Protein 6DJT (pdb70)

Structure (mmCIF, N/CA/C/O backbone):
data_6DJT
#
_entry.id   6DJT
#
_cell.length_a   58.260
_cell.length_b   80.109
_cell.length_c   86.456
_cell.angle_alpha   90.00
_cell.angle_beta   90.00
_cell.angle_gamma   90.00
#
_symmetry.space_group_name_H-M   'P 21 21 21'
#
loop_
_entity.id
_entity.type
_entity.pdbx_description
1 polymer 'S-adenosyl-L-methionine-dependent tRNA 4-demethylwyosine synthase'
2 non-polymer 'IRON/SULFUR CLUSTER'
3 non-polymer GLYCEROL
4 non-polymer DI(HYDROXYETHYL)ETHER
5 non-polymer 'FE2/S3 CLUSTER'
6 water water
#
loop_
_atom_site.group_PDB
_atom_site.id
_atom_site.type_symbol
_atom_site.label_atom_id
_atom_site.label_alt_id
_atom_site.label_comp_id
_atom_site.label_asym_id
_atom_site.label_entity_id
_atom_site.label_seq_id
_atom_site.pdbx_PDB_ins_code
_atom_site.Cartn_x
_atom_site.Cartn_y
_atom_site.Cartn_z
_atom_site.occupancy
_atom_site.B_iso_or_equiv
_atom_site.auth_seq_id
_atom_site.auth_comp_id
_atom_site.auth_asym_id
_atom_site.auth_atom_id
_atom_site.pdbx_PDB_model_num
ATOM 1 N N . HIS A 1 20 ? -19.582 2.546 -24.112 1.00 86.08 0 HIS A N 1
ATOM 2 C CA . HIS A 1 20 ? -18.134 2.717 -24.199 1.00 81.94 0 HIS A CA 1
ATOM 3 C C . HIS A 1 20 ? -17.410 1.670 -23.349 1.00 76.96 0 HIS A C 1
ATOM 4 O O . HIS A 1 20 ? -18.011 1.052 -22.471 1.00 81.29 0 HIS A O 1
ATOM 6 N N . MET A 1 21 ? -16.115 1.477 -23.616 1.00 64.86 1 MET A N 1
ATOM 7 C CA . MET A 1 21 ? -15.352 0.436 -22.934 1.00 58.89 1 MET A CA 1
ATOM 8 C C . MET A 1 21 ? -15.000 0.816 -21.500 1.00 59.54 1 MET A C 1
ATOM 9 O O . MET A 1 21 ? -14.904 -0.064 -20.635 1.00 55.41 1 MET A O 1
ATOM 14 N N . ILE A 1 22 ? -14.802 2.103 -21.235 1.00 55.06 2 ILE A N 1
ATOM 15 C CA . ILE A 1 22 ? -14.350 2.582 -19.931 1.00 54.57 2 ILE A CA 1
ATOM 16 C C . ILE A 1 22 ? -15.407 3.517 -19.358 1.00 59.55 2 ILE A C 1
ATOM 17 O O . ILE A 1 22 ? -15.922 4.381 -20.085 1.00 59.78 2 ILE A O 1
ATOM 22 N N . PRO A 1 23 ? -15.767 3.376 -18.081 1.00 50.57 3 PRO A N 1
ATOM 23 C CA . PRO A 1 23 ? -16.737 4.296 -17.478 1.00 56.98 3 PRO A CA 1
ATOM 24 C C . PRO A 1 23 ? -16.304 5.744 -17.654 1.00 61.92 3 PRO A C 1
ATOM 25 O O . PRO A 1 23 ? -15.119 6.071 -17.566 1.00 58.66 3 PRO A O 1
ATOM 29 N N . GLU A 1 24 ? -17.285 6.612 -17.921 1.00 70.87 4 GLU A N 1
ATOM 30 C CA . GLU A 1 24 ? -16.994 8.023 -18.158 1.00 71.40 4 GLU A CA 1
ATOM 31 C C . GLU A 1 24 ? -16.192 8.623 -17.012 1.00 64.17 4 GLU A C 1
ATOM 32 O O . GLU A 1 24 ? -15.264 9.408 -17.238 1.00 61.72 4 GLU A O 1
ATOM 38 N N . GLU A 1 25 ? -16.518 8.244 -15.776 1.00 62.41 5 GLU A N 1
ATOM 39 C CA . GLU A 1 25 ? -15.797 8.768 -14.621 1.00 63.69 5 GLU A CA 1
ATOM 40 C C . GLU A 1 25 ? -14.325 8.376 -14.667 1.00 58.26 5 GLU A C 1
ATOM 41 O O . GLU A 1 25 ? -13.441 9.212 -14.450 1.00 51.49 5 GLU A O 1
ATOM 45 N N . ILE A 1 26 ? -14.048 7.100 -14.949 1.00 52.47 6 ILE A N 1
ATOM 46 C CA . ILE A 1 26 ? -12.671 6.618 -15.020 1.00 42.85 6 ILE A CA 1
ATOM 47 C C . ILE A 1 26 ? -11.932 7.278 -16.174 1.00 43.54 6 ILE A C 1
ATOM 48 O O . ILE A 1 26 ? -10.779 7.698 -16.030 1.00 44.94 6 ILE A O 1
ATOM 53 N N . TYR A 1 27 ? -12.576 7.363 -17.341 1.00 39.45 7 TYR A N 1
ATOM 54 C CA . TYR A 1 27 ? -11.962 8.022 -18.489 1.00 40.05 7 TYR A CA 1
ATOM 55 C C . TYR A 1 27 ? -11.522 9.439 -18.140 1.00 39.34 7 TYR A C 1
ATOM 56 O O . TYR A 1 27 ? -10.384 9.833 -18.414 1.00 38.06 7 TYR A O 1
ATOM 65 N N . LYS A 1 28 ? -12.416 10.216 -17.521 1.00 44.67 8 LYS A N 1
ATOM 66 C CA . LYS A 1 28 ? -12.077 11.591 -17.161 1.00 47.15 8 LYS A CA 1
ATOM 67 C C . LYS A 1 28 ? -10.920 11.633 -16.171 1.00 46.81 8 LYS A C 1
ATOM 68 O O . LYS A 1 28 ? -10.024 12.474 -16.291 1.00 43.02 8 LYS A O 1
ATOM 71 N N . ILE A 1 29 ? -10.914 10.720 -15.196 1.00 41.07 9 ILE A N 1
ATOM 72 C CA . ILE A 1 29 ? -9.824 10.671 -14.221 1.00 40.68 9 ILE A CA 1
ATOM 73 C C . ILE A 1 29 ? -8.498 10.384 -14.919 1.00 40.54 9 ILE A C 1
ATOM 74 O O . ILE A 1 29 ? -7.471 11.009 -14.623 1.00 41.29 9 ILE A O 1
ATOM 79 N N . LEU A 1 30 ? -8.498 9.419 -15.843 1.00 37.40 10 LEU A N 1
ATOM 80 C CA . LEU A 1 30 ? -7.270 9.075 -16.552 1.00 33.79 10 LEU A CA 1
ATOM 81 C C . LEU A 1 30 ? -6.796 10.225 -17.432 1.00 34.74 10 LEU A C 1
ATOM 82 O O . LEU A 1 30 ? -5.589 10.491 -17.514 1.00 37.72 10 LEU A O 1
ATOM 87 N N . ARG A 1 31 ? -7.724 10.914 -18.106 1.00 35.20 11 ARG A N 1
ATOM 88 C CA . ARG A 1 31 ? -7.323 12.082 -18.887 1.00 36.72 11 ARG A CA 1
ATOM 89 C C . ARG A 1 31 ? -6.680 13.135 -17.994 1.00 34.83 11 ARG A C 1
ATOM 90 O O . ARG A 1 31 ? -5.701 13.778 -18.391 1.00 38.06 11 ARG A O 1
ATOM 98 N N . LYS A 1 32 ? -7.196 13.310 -16.772 1.00 38.63 12 LYS A N 1
ATOM 99 C CA . LYS A 1 32 ? -6.589 14.280 -15.864 1.00 47.58 12 LYS A CA 1
ATOM 100 C C . LYS A 1 32 ? -5.188 13.850 -15.439 1.00 45.80 12 LYS A C 1
ATOM 101 O O . LYS A 1 32 ? -4.330 14.706 -15.187 1.00 44.52 12 LYS A O 1
ATOM 107 N N . GLN A 1 33 ? -4.940 12.539 -15.363 1.00 38.68 13 GLN A N 1
ATOM 108 C CA . GLN A 1 33 ? -3.614 11.962 -15.158 1.00 41.87 13 GLN A CA 1
ATOM 109 C C . GLN A 1 33 ? -2.770 11.937 -16.435 1.00 35.21 13 GLN A C 1
ATOM 110 O O . GLN A 1 33 ? -1.691 11.329 -16.430 1.00 39.28 13 GLN A O 1
ATOM 116 N N A ARG A 1 34 ? -3.265 12.554 -17.511 0.60 33.55 14 ARG A N 1
ATOM 117 N N B ARG A 1 34 ? -3.237 12.572 -17.514 0.40 33.96 14 ARG A N 1
ATOM 118 C CA A ARG A 1 34 ? -2.537 12.758 -18.764 0.60 34.06 14 ARG A CA 1
ATOM 119 C CA B ARG A 1 34 ? -2.484 12.747 -18.760 0.40 34.16 14 ARG A CA 1
ATOM 120 C C A ARG A 1 34 ? -2.361 11.458 -19.550 0.60 33.47 14 ARG A C 1
ATOM 121 C C B ARG A 1 34 ? -2.349 11.446 -19.551 0.40 32.73 14 ARG A C 1
ATOM 122 O O A ARG A 1 34 ? -1.420 11.319 -20.338 0.60 34.50 14 ARG A O 1
ATOM 123 O O B ARG A 1 34 ? -1.413 11.287 -20.340 0.40 33.46 14 ARG A O 1
ATOM 138 N N . TYR A 1 35 ? -3.279 10.515 -19.370 1.00 27.84 15 TYR A N 1
ATOM 139 C CA . TYR A 1 35 ? -3.330 9.331 -20.228 1.00 26.96 15 TYR A CA 1
ATOM 140 C C . TYR A 1 35 ? -3.958 9.683 -21.571 1.00 33.31 15 TYR A C 1
ATOM 141 O O . TYR A 1 35 ? -4.955 10.407 -21.630 1.00 33.95 15 TYR A O 1
ATOM 150 N N . GLN A 1 36 ? -3.378 9.174 -22.654 1.00 25.06 16 GLN A N 1
ATOM 151 C CA . GLN A 1 36 ? -4.096 9.073 -23.921 1.00 26.96 16 GLN A CA 1
ATOM 152 C C . GLN A 1 36 ? -4.821 7.737 -23.910 1.00 28.70 16 GLN A C 1
ATOM 153 O O . GLN A 1 36 ? -4.220 6.718 -23.563 1.00 27.76 16 GLN A O 1
ATOM 159 N N . ILE A 1 37 ? -6.108 7.727 -24.249 1.00 27.75 17 ILE A N 1
ATOM 160 C CA . ILE A 1 37 ? -6.887 6.489 -24.202 1.00 27.05 17 ILE A CA 1
ATOM 161 C C . ILE A 1 37 ? -7.624 6.311 -25.522 1.00 33.14 17 ILE A C 1
ATOM 162 O O . ILE A 1 37 ? -8.234 7.262 -26.024 1.00 32.91 17 ILE A O 1
ATOM 167 N N . ASP A 1 38 ? -7.574 5.093 -26.075 1.00 29.18 18 ASP A N 1
ATOM 168 C CA . ASP A 1 38 ? -8.343 4.738 -27.274 1.00 27.34 18 ASP A CA 1
ATOM 169 C C . ASP A 1 38 ? -8.838 3.303 -27.097 1.00 27.67 18 ASP A C 1
ATOM 170 O O . ASP A 1 38 ? -8.080 2.351 -27.302 1.00 29.67 18 ASP A O 1
ATOM 175 N N . GLY A 1 39 ? -10.108 3.154 -26.732 1.00 30.64 19 GLY A N 1
ATOM 176 C CA . GLY A 1 39 ? -10.663 1.840 -26.457 1.00 30.34 19 GLY A CA 1
ATOM 177 C C . GLY A 1 39 ? -10.199 1.290 -25.119 1.00 31.15 19 GLY A C 1
ATOM 178 O O . GLY A 1 39 ? -10.476 1.880 -24.068 1.00 33.43 19 GLY A O 1
ATOM 179 N N . HIS A 1 40 ? -9.479 0.169 -25.151 1.00 27.85 20 HIS A N 1
ATOM 180 C CA . HIS A 1 40 ? -8.909 -0.438 -23.951 1.00 29.21 20 HIS A CA 1
ATOM 181 C C . HIS A 1 40 ? -7.407 -0.217 -23.856 1.00 26.98 20 HIS A C 1
ATOM 182 O O . HIS A 1 40 ? -6.749 -0.797 -22.984 1.00 25.13 20 HIS A O 1
ATOM 189 N N . THR A 1 41 ? -6.862 0.631 -24.718 1.00 24.20 21 THR A N 1
ATOM 190 C CA . THR A 1 41 ? -5.429 0.820 -24.881 1.00 21.98 21 THR A CA 1
ATOM 191 C C . THR A 1 41 ? -5.073 2.237 -24.458 1.00 23.69 21 THR A C 1
ATOM 192 O O . THR A 1 41 ? -5.839 3.174 -24.707 1.00 24.34 21 THR A O 1
ATOM 196 N N . ALA A 1 42 ? -3.913 2.399 -23.823 1.00 20.95 22 ALA A N 1
ATOM 197 C CA . ALA A 1 42 ? -3.531 3.723 -23.344 1.00 20.04 22 ALA A CA 1
ATOM 198 C C . ALA A 1 42 ? -2.034 3.928 -23.500 1.00 26.53 22 ALA A C 1
ATOM 199 O O . ALA A 1 42 ? -1.245 2.972 -23.478 1.00 21.78 22 ALA A O 1
ATOM 201 N N . VAL A 1 43 ? -1.656 5.195 -23.664 1.00 21.37 23 VAL A N 1
ATOM 202 C CA . VAL A 1 43 ? -0.268 5.625 -23.705 1.00 19.47 23 VAL A CA 1
ATOM 203 C C . VAL A 1 43 ? -0.111 6.833 -22.799 1.00 26.08 23 VAL A C 1
ATOM 204 O O . VAL A 1 43 ? -0.982 7.712 -22.760 1.00 24.81 23 VAL A O 1
ATOM 208 N N . LYS A 1 44 ? 1.004 6.891 -22.085 1.00 22.71 24 LYS A N 1
ATOM 209 C CA . LYS A 1 44 ? 1.306 8.070 -21.277 1.00 26.13 24 LYS A CA 1
ATOM 210 C C . LYS A 1 44 ? 2.795 8.356 -21.377 1.00 32.94 24 LYS A C 1
ATOM 211 O O . LYS A 1 44 ? 3.611 7.435 -21.295 1.00 45.56 24 LYS A O 1
ATOM 217 N N . LEU A 1 45 ? 3.145 9.629 -21.540 1.00 33.70 25 LEU A N 1
ATOM 218 C CA . LEU A 1 45 ? 4.551 9.999 -21.573 1.00 37.16 25 LEU A CA 1
ATOM 219 C C . LEU A 1 45 ? 5.186 9.678 -20.226 1.00 43.70 25 LEU A C 1
ATOM 220 O O . LEU A 1 45 ? 4.718 10.153 -19.191 1.00 39.80 25 LEU A O 1
ATOM 225 N N . CYS A 1 46 ? 6.228 8.851 -20.233 1.00 39.92 26 CYS A N 1
ATOM 226 C CA . CYS A 1 46 ? 7.019 8.657 -19.025 1.00 39.97 26 CYS A CA 1
ATOM 227 C C . CYS A 1 46 ? 7.678 9.970 -18.603 1.00 39.68 26 CYS A C 1
ATOM 228 O O . CYS A 1 46 ? 8.166 10.732 -19.442 1.00 39.20 26 CYS A O 1
ATOM 231 N N . GLY A 1 47 ? 7.695 10.232 -17.289 1.00 36.71 27 GLY A N 1
ATOM 232 C CA . GLY A 1 47 ? 8.276 11.472 -16.786 1.00 35.62 27 GLY A CA 1
ATOM 233 C C . GLY A 1 47 ? 9.710 11.703 -17.231 1.00 32.38 27 GLY A C 1
ATOM 234 O O . GLY A 1 47 ? 10.139 12.853 -17.391 1.00 33.78 27 GLY A O 1
ATOM 235 N N . TRP A 1 48 ? 10.461 10.621 -17.462 1.00 33.53 28 TRP A N 1
ATOM 236 C CA . TRP A 1 48 ? 11.852 10.751 -17.885 1.00 28.27 28 TRP A CA 1
ATOM 237 C C . TRP A 1 48 ? 11.975 11.218 -19.327 1.00 29.86 28 TRP A C 1
ATOM 238 O O . TRP A 1 48 ? 12.998 11.802 -19.691 1.00 31.32 28 TRP A O 1
ATOM 249 N N . VAL A 1 49 ? 10.983 10.924 -20.170 1.00 28.70 29 VAL A N 1
ATOM 250 C CA . VAL A 1 49 ? 11.021 11.449 -21.534 1.00 26.39 29 VAL A CA 1
ATOM 251 C C . VAL A 1 49 ? 11.064 12.965 -21.491 1.00 29.53 29 VAL A C 1
ATOM 252 O O . VAL A 1 49 ? 11.858 13.602 -22.192 1.00 30.65 29 VAL A O 1
ATOM 256 N N . ARG A 1 50 ? 10.239 13.568 -20.634 1.00 31.98 30 ARG A N 1
ATOM 257 C CA . ARG A 1 50 ? 10.263 15.017 -20.497 1.00 31.22 30 ARG A CA 1
ATOM 258 C C . ARG A 1 50 ? 11.636 15.493 -20.040 1.00 32.44 30 ARG A C 1
ATOM 259 O O . ARG A 1 50 ? 12.187 16.449 -20.593 1.00 31.76 30 ARG A O 1
ATOM 267 N N A LYS A 1 51 ? 12.206 14.836 -19.025 0.50 29.80 31 LYS A N 1
ATOM 268 N N B LYS A 1 51 ? 12.202 14.831 -19.027 0.50 29.69 31 LYS A N 1
ATOM 269 C CA A LYS A 1 51 ? 13.519 15.252 -18.539 0.50 31.03 31 LYS A CA 1
ATOM 270 C CA B LYS A 1 51 ? 13.518 15.224 -18.530 0.50 31.14 31 LYS A CA 1
ATOM 271 C C A LYS A 1 51 ? 14.598 15.066 -19.600 0.50 29.28 31 LYS A C 1
ATOM 272 C C B LYS A 1 51 ? 14.585 15.073 -19.608 0.50 29.28 31 LYS A C 1
ATOM 273 O O A LYS A 1 51 ? 15.550 15.854 -19.662 0.50 29.31 31 LYS A O 1
ATOM 274 O O B LYS A 1 51 ? 15.513 15.888 -19.693 0.50 29.66 31 LYS A O 1
ATOM 281 N N . LYS A 1 52 ? 14.473 14.033 -20.440 1.00 26.48 32 LYS A N 1
ATOM 282 C CA . LYS A 1 52 ? 15.416 13.872 -21.538 1.00 24.68 32 LYS A CA 1
ATOM 283 C C . LYS A 1 52 ? 15.230 14.960 -22.590 1.00 26.61 32 LYS A C 1
ATOM 284 O O . LYS A 1 52 ? 16.209 15.546 -23.065 1.00 28.17 32 LYS A O 1
ATOM 290 N N A MET A 1 53 ? 13.979 15.254 -22.947 0.70 28.24 33 MET A N 1
ATOM 291 N N B MET A 1 53 ? 13.981 15.242 -22.970 0.30 27.81 33 MET A N 1
ATOM 292 C CA A MET A 1 53 ? 13.719 16.211 -24.020 0.70 27.58 33 MET A CA 1
ATOM 293 C CA B MET A 1 53 ? 13.740 16.219 -24.030 0.30 27.79 33 MET A CA 1
ATOM 294 C C A MET A 1 53 ? 14.144 17.621 -23.626 0.70 31.92 33 MET A C 1
ATOM 295 C C B MET A 1 53 ? 14.193 17.613 -23.612 0.30 30.83 33 MET A C 1
ATOM 296 O O A MET A 1 53 ? 14.689 18.363 -24.452 0.70 33.20 33 MET A O 1
ATOM 297 O O B MET A 1 53 ? 14.806 18.338 -24.405 0.30 32.08 33 MET A O 1
ATOM 306 N N . LEU A 1 54 ? 13.911 17.999 -22.369 1.00 31.11 34 LEU A N 1
ATOM 307 C CA . LEU A 1 54 ? 14.136 19.364 -21.903 1.00 36.96 34 LEU A CA 1
ATOM 308 C C . LEU A 1 54 ? 15.439 19.560 -21.144 1.00 39.32 34 LEU A C 1
ATOM 309 O O . LEU A 1 54 ? 15.946 20.683 -21.107 1.00 41.04 34 LEU A O 1
ATOM 314 N N . GLU A 1 55 ? 15.983 18.519 -20.513 1.00 33.66 35 GLU A N 1
ATOM 315 C CA . GLU A 1 55 ? 17.186 18.668 -19.706 1.00 34.82 35 GLU A CA 1
ATOM 316 C C . GLU A 1 55 ? 18.311 17.725 -20.107 1.00 40.93 35 GLU A C 1
ATOM 317 O O . GLU A 1 55 ? 19.370 17.751 -19.467 1.00 38.23 35 GLU A O 1
ATOM 323 N N . ASP A 1 56 ? 18.110 16.890 -21.132 1.00 31.82 36 ASP A N 1
ATOM 324 C CA . ASP A 1 56 ? 19.078 15.877 -21.557 1.00 34.42 36 ASP A CA 1
ATOM 325 C C . ASP A 1 56 ? 19.422 14.893 -20.438 1.00 37.81 36 ASP A C 1
ATOM 326 O O . ASP A 1 56 ? 20.531 14.356 -20.391 1.00 38.15 36 ASP A O 1
ATOM 331 N N . LYS A 1 57 ? 18.475 14.636 -19.542 1.00 29.31 37 LYS A N 1
ATOM 332 C CA . LYS A 1 57 ? 18.654 13.640 -18.485 1.00 28.50 37 LYS A CA 1
ATOM 333 C C . LYS A 1 57 ? 18.135 12.275 -18.933 1.00 30.93 37 LYS A C 1
ATOM 334 O O . LYS A 1 57 ? 17.058 12.174 -19.520 1.00 31.47 37 LYS A O 1
ATOM 340 N N . ASN A 1 58 ? 18.894 11.223 -18.626 1.00 28.89 38 ASN A N 1
ATOM 341 C CA . ASN A 1 58 ? 18.562 9.853 -19.006 1.00 30.96 38 ASN A CA 1
ATOM 342 C C . ASN A 1 58 ? 17.930 9.077 -17.851 1.00 30.38 38 ASN A C 1
ATOM 343 O O . ASN A 1 58 ? 18.247 9.303 -16.678 1.00 31.74 38 ASN A O 1
ATOM 348 N N . CYS A 1 59 ? 17.031 8.148 -18.195 0.80 22.60 39 CYS A N 1
ATOM 349 C CA . CYS A 1 59 ? 16.407 7.286 -17.195 0.80 21.36 39 CYS A CA 1
ATOM 350 C C . CYS A 1 59 ? 17.333 6.130 -16.832 0.80 22.68 39 CYS A C 1
ATOM 351 O O . CYS A 1 59 ? 18.378 5.922 -17.447 0.80 22.04 39 CYS A O 1
ATOM 354 N N . TYR A 1 60 ? 16.968 5.388 -15.780 1.00 25.93 40 TYR A N 1
ATOM 355 C CA . TYR A 1 60 ? 17.853 4.317 -15.344 1.00 23.31 40 TYR A CA 1
ATOM 356 C C . TYR A 1 60 ? 17.913 3.163 -16.348 1.00 26.12 40 TYR A C 1
ATOM 357 O O . TYR A 1 60 ? 18.883 2.410 -16.371 1.00 29.06 40 TYR A O 1
ATOM 394 N N . SER A 1 62 ? 18.120 3.587 -19.529 1.00 26.19 42 SER A N 1
ATOM 395 C CA . SER A 1 62 ? 19.196 4.023 -20.407 1.00 24.94 42 SER A CA 1
ATOM 396 C C . SER A 1 62 ? 20.543 3.619 -19.790 1.00 31.68 42 SER A C 1
ATOM 397 O O . SER A 1 62 ? 21.389 3.028 -20.459 1.00 30.23 42 SER A O 1
ATOM 400 N N . LYS A 1 63 ? 20.717 3.916 -18.497 1.00 24.63 43 LYS A N 1
ATOM 401 C CA . LYS A 1 63 ? 21.956 3.567 -17.805 1.00 28.14 43 LYS A CA 1
ATOM 402 C C . LYS A 1 63 ? 22.179 2.055 -17.779 1.00 31.06 43 LYS A C 1
ATOM 403 O O . LYS A 1 63 ? 23.274 1.571 -18.091 1.00 30.06 43 LYS A O 1
ATOM 409 N N . PHE A 1 64 ? 21.146 1.291 -17.414 1.00 25.02 44 PHE A N 1
ATOM 410 C CA . PHE A 1 64 ? 21.307 -0.153 -17.240 1.00 26.02 44 PHE A CA 1
ATOM 411 C C . PHE A 1 64 ? 21.388 -0.882 -18.573 1.00 30.34 44 PHE A C 1
ATOM 412 O O . PHE A 1 64 ? 22.182 -1.815 -18.730 1.00 30.12 44 PHE A O 1
ATOM 420 N N . TYR A 1 65 ? 20.520 -0.525 -19.516 1.00 23.54 45 TYR A N 1
ATOM 421 C CA . TYR A 1 65 ? 20.282 -1.379 -20.671 1.00 23.07 45 TYR A CA 1
ATOM 422 C C . TYR A 1 65 ? 20.611 -0.720 -21.998 1.00 29.07 45 TYR A C 1
ATOM 423 O O . TYR A 1 65 ? 20.510 -1.384 -23.036 1.00 28.41 45 TYR A O 1
ATOM 432 N N . GLY A 1 66 ? 20.989 0.556 -22.002 1.00 25.96 46 GLY A N 1
ATOM 433 C CA . GLY A 1 66 ? 21.359 1.214 -23.243 1.00 24.88 46 GLY A CA 1
ATOM 434 C C . GLY A 1 66 ? 20.202 1.738 -24.063 1.00 28.04 46 GLY A C 1
ATOM 435 O O . GLY A 1 66 ? 20.404 2.160 -25.206 1.00 29.46 46 GLY A O 1
ATOM 436 N N . ILE A 1 67 ? 18.998 1.733 -23.509 1.00 27.89 47 ILE A N 1
ATOM 437 C CA . ILE A 1 67 ? 17.824 2.256 -24.193 1.00 26.49 47 ILE A CA 1
ATOM 438 C C . ILE A 1 67 ? 17.908 3.783 -24.267 1.00 27.78 47 ILE A C 1
ATOM 439 O O . ILE A 1 67 ? 18.445 4.436 -23.371 1.00 30.17 47 ILE A O 1
ATOM 444 N N A GLU A 1 68 ? 17.380 4.367 -25.346 0.80 22.65 48 GLU A N 1
ATOM 445 N N B GLU A 1 68 ? 17.386 4.350 -25.350 0.20 23.47 48 GLU A N 1
ATOM 446 C CA A GLU A 1 68 ? 17.358 5.822 -25.486 0.80 21.83 48 GLU A CA 1
ATOM 447 C CA B GLU A 1 68 ? 17.317 5.797 -25.493 0.20 23.89 48 GLU A CA 1
ATOM 448 C C A GLU A 1 68 ? 16.057 6.348 -24.891 0.80 21.23 48 GLU A C 1
ATOM 449 C C B GLU A 1 68 ? 16.032 6.295 -24.847 0.20 23.58 48 GLU A C 1
ATOM 450 O O A GLU A 1 68 ? 14.971 6.087 -25.424 0.80 26.50 48 GLU A O 1
ATOM 451 O O B GLU A 1 68 ? 14.933 5.954 -25.298 0.20 25.17 48 GLU A O 1
ATOM 462 N N . THR A 1 69 ? 16.179 7.101 -23.792 1.00 23.63 49 THR A N 1
ATOM 463 C CA . THR A 1 69 ? 15.028 7.504 -22.994 1.00 23.46 49 THR A CA 1
ATOM 464 C C . THR A 1 69 ? 13.941 8.181 -23.824 1.00 23.62 49 THR A C 1
ATOM 465 O O . THR A 1 69 ? 12.754 7.875 -23.663 1.00 26.21 49 THR A O 1
ATOM 469 N N . HIS A 1 70 ? 14.317 9.128 -24.701 1.00 20.12 50 HIS A N 1
ATOM 470 C CA . HIS A 1 70 ? 13.310 9.875 -25.453 1.00 23.64 50 HIS A CA 1
ATOM 471 C C . HIS A 1 70 ? 12.697 9.069 -26.597 1.00 22.33 50 HIS A C 1
ATOM 472 O O . HIS A 1 70 ? 11.781 9.558 -27.267 1.00 24.63 50 HIS A O 1
ATOM 479 N N . ARG A 1 71 ? 13.148 7.837 -26.815 1.00 19.57 51 ARG A N 1
ATOM 480 C CA . ARG A 1 71 ? 12.628 7.007 -27.893 1.00 20.76 51 ARG A CA 1
ATOM 481 C C . ARG A 1 71 ? 11.798 5.838 -27.349 1.00 23.09 51 ARG A C 1
ATOM 482 O O . ARG A 1 71 ? 11.621 4.831 -28.044 1.00 23.11 51 ARG A O 1
ATOM 490 N N A CYS A 1 72 ? 11.265 5.971 -26.133 0.60 19.19 52 CYS A N 1
ATOM 491 N N B CYS A 1 72 ? 11.288 5.978 -26.134 0.20 21.67 52 CYS A N 1
ATOM 492 N N C CYS A 1 72 ? 11.271 5.945 -26.131 0.20 21.83 52 CYS A N 1
ATOM 493 C CA A CYS A 1 72 ? 10.525 4.904 -25.461 0.60 23.72 52 CYS A CA 1
ATOM 494 C CA B CYS A 1 72 ? 10.491 4.951 -25.488 0.20 23.52 52 CYS A CA 1
ATOM 495 C CA C CYS A 1 72 ? 10.534 4.843 -25.517 0.20 23.34 52 CYS A CA 1
ATOM 496 C C A CYS A 1 72 ? 9.043 5.243 -25.350 0.60 25.03 52 CYS A C 1
ATOM 497 C C B CYS A 1 72 ? 9.019 5.315 -25.533 0.20 24.00 52 CYS A C 1
ATOM 498 C C C CYS A 1 72 ? 9.065 5.204 -25.327 0.20 24.05 52 CYS A C 1
ATOM 499 O O A CYS A 1 72 ? 8.681 6.322 -24.855 0.60 22.46 52 CYS A O 1
ATOM 500 O O B CYS A 1 72 ? 8.645 6.477 -25.344 0.20 24.83 52 CYS A O 1
ATOM 501 O O C CYS A 1 72 ? 8.741 6.259 -24.769 0.20 23.70 52 CYS A O 1
ATOM 508 N N . ILE A 1 73 ? 8.193 4.309 -25.781 1.00 21.24 53 ILE A N 1
ATOM 509 C CA . ILE A 1 73 ? 6.750 4.415 -25.624 1.00 19.98 53 ILE A CA 1
ATOM 510 C C . ILE A 1 73 ? 6.339 3.655 -24.367 1.00 19.72 53 ILE A C 1
ATOM 511 O O . ILE A 1 73 ? 6.565 2.440 -24.272 1.00 25.29 53 ILE A O 1
ATOM 516 N N . GLN A 1 74 ? 5.641 4.323 -23.456 1.00 20.15 54 GLN A N 1
ATOM 517 C CA . GLN A 1 74 ? 5.066 3.655 -22.290 1.00 20.83 54 GLN A CA 1
ATOM 518 C C . GLN A 1 74 ? 3.573 3.458 -22.542 1.00 22.99 54 GLN A C 1
ATOM 519 O O . GLN A 1 74 ? 2.844 4.437 -22.749 1.00 22.89 54 GLN A O 1
ATOM 525 N N . CYS A 1 75 ? 3.112 2.203 -22.532 1.00 20.65 55 CYS A N 1
ATOM 526 C CA . CYS A 1 75 ? 1.754 1.930 -22.984 1.00 18.93 55 CYS A CA 1
ATOM 527 C C . CYS A 1 75 ? 1.190 0.689 -22.300 1.00 21.42 55 CYS A C 1
ATOM 528 O O . CYS A 1 75 ? 1.880 -0.018 -21.558 1.00 20.66 55 CYS A O 1
ATOM 531 N N . THR A 1 76 ? -0.108 0.459 -22.523 1.00 21.08 56 THR A N 1
ATOM 532 C CA . THR A 1 76 ? -0.765 -0.773 -22.068 1.00 19.74 56 THR A CA 1
ATOM 533 C C . THR A 1 76 ? -1.928 -1.127 -22.986 1.00 20.84 56 THR A C 1
ATOM 534 O O . THR A 1 76 ? -2.671 -0.224 -23.405 1.00 22.68 56 THR A O 1
ATOM 538 N N . PRO A 1 77 ? -2.102 -2.399 -23.317 1.00 21.02 57 PRO A N 1
ATOM 539 C CA . PRO A 1 77 ? -3.305 -2.849 -24.039 1.00 24.23 57 PRO A CA 1
ATOM 540 C C . PRO A 1 77 ? -4.477 -3.211 -23.132 1.00 24.15 57 PRO A C 1
ATOM 541 O O . PRO A 1 77 ? -5.493 -3.703 -23.635 1.00 24.21 57 PRO A O 1
ATOM 545 N N . SER A 1 78 ? -4.374 -2.964 -21.814 1.00 20.30 58 SER A N 1
ATOM 546 C CA . SER A 1 78 ? -5.404 -3.353 -20.858 1.00 20.26 58 SER A CA 1
ATOM 547 C C . SER A 1 78 ? -5.421 -2.316 -19.729 1.00 25.37 58 SER A C 1
ATOM 548 O O . SER A 1 78 ? -5.068 -2.589 -18.587 1.00 25.70 58 SER A O 1
ATOM 551 N N . VAL A 1 79 ? -5.872 -1.091 -20.050 1.00 24.87 59 VAL A N 1
ATOM 552 C CA . VAL A 1 79 ? -5.561 0.060 -19.205 1.00 23.31 59 VAL A CA 1
ATOM 553 C C . VAL A 1 79 ? -6.161 -0.070 -17.804 1.00 26.52 59 VAL A C 1
ATOM 554 O O . VAL A 1 79 ? -5.532 0.343 -16.827 1.00 26.80 59 VAL A O 1
ATOM 558 N N . ILE A 1 80 ? -7.366 -0.634 -17.665 1.00 25.07 60 ILE A N 1
ATOM 559 C CA . ILE A 1 80 ? -7.955 -0.707 -16.327 1.00 26.97 60 ILE A CA 1
ATOM 560 C C . ILE A 1 80 ? -8.350 -2.128 -15.924 1.00 28.94 60 ILE A C 1
ATOM 561 O O . ILE A 1 80 ? -9.172 -2.292 -15.026 1.00 31.64 60 ILE A O 1
ATOM 566 N N . TRP A 1 81 ? -7.800 -3.161 -16.551 1.00 25.36 61 TRP A N 1
ATOM 567 C CA . TRP A 1 81 ? -8.139 -4.529 -16.175 1.00 26.88 61 TRP A CA 1
ATOM 568 C C . TRP A 1 81 ? -6.901 -5.223 -15.627 1.00 25.64 61 TRP A C 1
ATOM 569 O O . TRP A 1 81 ? -5.866 -5.273 -16.298 1.00 25.03 61 TRP A O 1
ATOM 580 N N . CYS A 1 82 ? -7.021 -5.759 -14.411 0.90 23.42 62 CYS A N 1
ATOM 581 C CA . CYS A 1 82 ? -5.941 -6.416 -13.684 0.90 22.03 62 CYS A CA 1
ATOM 582 C C . CYS A 1 82 ? -6.593 -7.253 -12.597 0.90 21.99 62 CYS A C 1
ATOM 583 O O . CYS A 1 82 ? -7.634 -6.868 -12.057 0.90 23.87 62 CYS A O 1
ATOM 586 N N . GLN A 1 83 ? -5.983 -8.401 -12.287 1.00 22.87 63 GLN A N 1
ATOM 587 C CA . GLN A 1 83 ? -6.540 -9.283 -11.263 1.00 23.21 63 GLN A CA 1
ATOM 588 C C . GLN A 1 83 ? -6.250 -8.816 -9.840 1.00 27.43 63 GLN A C 1
ATOM 589 O O . GLN A 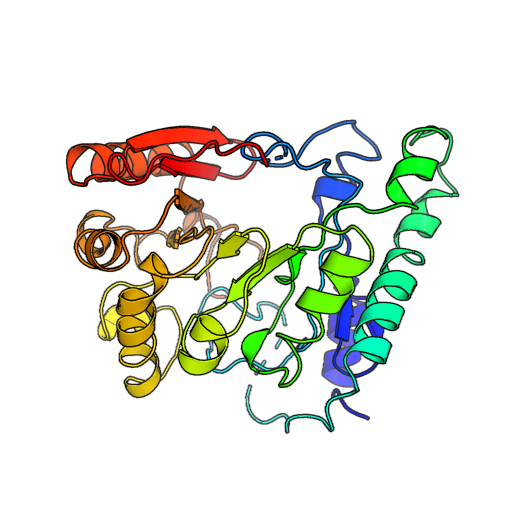1 83 ? -6.937 -9.257 -8.904 1.00 26.14 63 GLN A O 1
ATOM 595 N N . GLN A 1 84 ? -5.244 -7.965 -9.651 1.00 26.55 64 GLN A N 1
ATOM 596 C CA . GLN A 1 84 ? -4.762 -7.638 -8.317 1.00 26.88 64 GLN A CA 1
ATOM 597 C C . GLN A 1 84 ? -5.388 -6.333 -7.830 1.00 32.34 64 GLN A C 1
ATOM 598 O O . GLN A 1 84 ? -6.173 -5.691 -8.528 1.00 34.25 64 GLN A O 1
ATOM 604 N N . ASN A 1 85 ? -5.041 -5.954 -6.604 1.00 28.57 65 ASN A N 1
ATOM 605 C CA . ASN A 1 85 ? -5.551 -4.749 -5.952 1.00 33.25 65 ASN A CA 1
ATOM 606 C C . ASN A 1 85 ? -4.468 -4.269 -4.986 1.00 32.65 65 ASN A C 1
ATOM 607 O O . ASN A 1 85 ? -4.638 -4.251 -3.764 1.00 38.39 65 ASN A O 1
ATOM 612 N N . CYS A 1 86 ? -3.321 -3.877 -5.533 0.90 35.53 66 CYS A N 1
ATOM 613 C CA . CYS A 1 86 ? -2.155 -3.617 -4.700 0.90 35.23 66 CYS A CA 1
ATOM 614 C C . CYS A 1 86 ? -2.316 -2.349 -3.874 0.90 37.43 66 CYS A C 1
ATOM 615 O O . CYS A 1 86 ? -3.057 -1.428 -4.228 0.90 40.37 66 CYS A O 1
ATOM 618 N N . ILE A 1 87 ? -1.583 -2.306 -2.761 1.00 35.58 67 ILE A N 1
ATOM 619 C CA . ILE A 1 87 ? -1.678 -1.175 -1.851 1.00 40.32 67 ILE A CA 1
ATOM 620 C C . ILE A 1 87 ? -1.086 0.088 -2.451 1.00 48.00 67 ILE A C 1
ATOM 621 O O . ILE A 1 87 ? -1.414 1.194 -2.001 1.00 43.45 67 ILE A O 1
ATOM 626 N N . PHE A 1 88 ? -0.195 -0.044 -3.434 1.00 47.57 68 PHE A N 1
ATOM 627 C CA . PHE A 1 88 ? 0.395 1.106 -4.105 1.00 50.79 68 PHE A CA 1
ATOM 628 C C . PHE A 1 88 ? -0.194 1.342 -5.496 1.00 51.85 68 PHE A C 1
ATOM 629 O O . PHE A 1 88 ? 0.416 2.050 -6.304 1.00 61.93 68 PHE A O 1
ATOM 637 N N . CYS A 1 89 ? -1.366 0.772 -5.783 0.90 45.57 69 CYS A N 1
ATOM 638 C CA . CYS A 1 89 ? -2.011 0.890 -7.085 0.90 50.55 69 CYS A CA 1
ATOM 639 C C . CYS A 1 89 ? -3.326 1.650 -6.970 0.90 60.90 69 CYS A C 1
ATOM 640 O O . CYS A 1 89 ? -4.026 1.564 -5.955 0.90 66.71 69 CYS A O 1
ATOM 643 N N . TRP A 1 90 ? -3.656 2.385 -8.035 1.00 62.47 70 TRP A N 1
ATOM 644 C CA . TRP A 1 90 ? -4.889 3.171 -8.130 1.00 74.96 70 TRP A CA 1
ATOM 645 C C . TRP A 1 90 ? -5.009 4.167 -6.970 1.00 84.58 70 TRP A C 1
ATOM 646 O O . TRP A 1 90 ? -5.967 4.148 -6.193 1.00 84.02 70 TRP A O 1
ATOM 648 N N . ARG A 1 91 ? -4.014 5.056 -6.873 1.00 92.59 71 ARG A N 1
ATOM 649 C CA . ARG A 1 91 ? -4.044 6.083 -5.833 1.00 95.23 71 ARG A CA 1
ATOM 650 C C . ARG A 1 91 ? -5.199 7.057 -6.037 1.00 101.53 71 ARG A C 1
ATOM 651 O O . ARG A 1 91 ? -5.673 7.666 -5.072 1.00 107.53 71 ARG A O 1
ATOM 656 N N . VAL A 1 92 ? -5.662 7.218 -7.274 1.00 96.23 72 VAL A N 1
ATOM 657 C CA . VAL A 1 92 ? -6.747 8.144 -7.578 1.00 92.57 72 VAL A CA 1
ATOM 658 C C . VAL A 1 92 ? -8.066 7.623 -7.022 1.00 91.84 72 VAL A C 1
ATOM 659 O O . VAL A 1 92 ? -8.942 7.190 -7.772 1.00 90.89 72 VAL A O 1
ATOM 661 N N . SER A 1 102 ? -13.174 -2.777 -9.870 1.00 82.17 82 SER A N 1
ATOM 662 C CA . SER A 1 102 ? -13.136 -4.209 -9.596 1.00 82.73 82 SER A CA 1
ATOM 663 C C . SER A 1 102 ? -14.343 -4.910 -10.205 1.00 82.95 82 SER A C 1
ATOM 664 O O . SER A 1 102 ? -14.419 -6.136 -10.219 1.0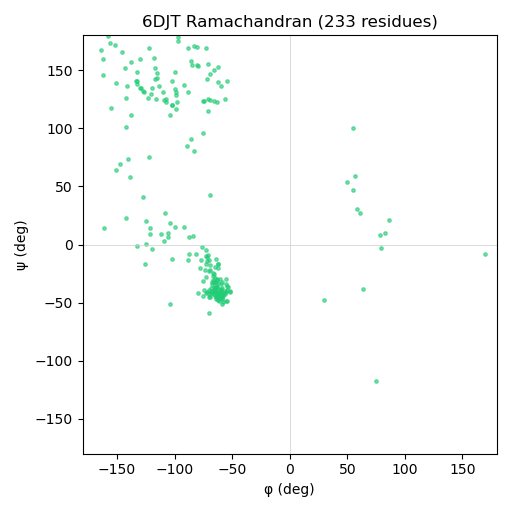0 85.31 82 SER A O 1
ATOM 666 N N . GLN A 1 103 ? -15.289 -4.119 -10.711 1.00 81.66 83 GLN A N 1
ATOM 667 C CA . GLN A 1 103 ? -16.503 -4.653 -11.314 1.00 81.80 83 GLN A CA 1
ATOM 668 C C . GLN A 1 103 ? -16.681 -4.214 -12.761 1.00 79.15 83 GLN A C 1
ATOM 669 O O . GLN A 1 103 ? -17.747 -4.451 -13.342 1.00 81.87 83 GLN A O 1
ATOM 671 N N . ILE A 1 104 ? -15.675 -3.579 -13.360 1.00 73.63 84 ILE A N 1
ATOM 672 C CA . ILE A 1 104 ? -15.774 -3.185 -14.762 1.00 63.81 84 ILE A CA 1
ATOM 673 C C . ILE A 1 104 ? -15.611 -4.424 -15.629 1.00 53.41 84 ILE A C 1
ATOM 674 O O . ILE A 1 104 ? -14.601 -5.131 -15.538 1.00 60.18 84 ILE A O 1
ATOM 679 N N . LYS A 1 105 ? -16.595 -4.684 -16.484 1.00 49.03 85 LYS A N 1
ATOM 680 C CA . LYS A 1 105 ? -16.512 -5.836 -17.368 1.00 49.96 85 LYS A CA 1
ATOM 681 C C . LYS A 1 105 ? -15.378 -5.659 -18.372 1.00 45.21 85 LYS A C 1
ATOM 682 O O . LYS A 1 105 ? -15.026 -4.542 -18.761 1.00 42.37 85 LYS A O 1
ATOM 684 N N . GLU A 1 106 ? -14.802 -6.780 -18.784 1.00 38.94 86 GLU A N 1
ATOM 685 C CA . GLU A 1 106 ? -13.744 -6.743 -19.775 1.00 39.33 86 GLU A CA 1
ATOM 686 C C . GLU A 1 106 ? -14.315 -6.344 -21.132 1.00 39.68 86 GLU A C 1
ATOM 687 O O . GLU A 1 106 ? -15.462 -6.668 -21.452 1.00 39.88 86 GLU A O 1
ATOM 693 N N . PRO A 1 107 ? -13.541 -5.632 -21.943 1.00 36.47 87 PRO A N 1
ATOM 694 C CA . PRO A 1 107 ? -14.051 -5.138 -23.225 1.00 38.06 87 PRO A CA 1
ATOM 695 C C . PRO A 1 107 ? -13.962 -6.194 -24.319 1.00 41.83 87 PRO A C 1
ATOM 696 O O . PRO A 1 107 ? -13.348 -7.248 -24.164 1.00 40.60 87 PRO A O 1
ATOM 700 N N . LYS A 1 108 ? -14.589 -5.877 -25.450 1.00 39.71 88 LYS A N 1
ATOM 701 C CA . LYS A 1 108 ? -14.406 -6.651 -26.676 1.00 38.13 88 LYS A CA 1
ATOM 702 C C . LYS A 1 108 ? -13.041 -6.297 -27.251 1.00 38.58 88 LYS A C 1
ATOM 703 O O . LYS A 1 108 ? -12.890 -5.299 -27.957 1.00 37.93 88 LYS A O 1
ATOM 705 N N . TRP A 1 109 ? -12.041 -7.122 -26.942 1.00 32.29 89 TRP A N 1
ATOM 706 C CA . TRP A 1 109 ? -10.654 -6.795 -27.252 1.00 31.76 89 TRP A CA 1
ATOM 707 C C . TRP A 1 109 ? -10.451 -6.601 -28.753 1.00 31.43 89 TRP A C 1
ATOM 708 O O . TRP A 1 109 ? -10.957 -7.381 -29.566 1.00 31.98 89 TRP A O 1
ATOM 719 N N . GLU A 1 110 ? -9.699 -5.557 -29.113 1.00 28.85 90 GLU A N 1
ATOM 720 C CA . GLU A 1 110 ? -9.444 -5.235 -30.512 1.00 30.31 90 GLU A CA 1
ATOM 721 C C . GLU A 1 110 ? -8.254 -6.030 -31.060 1.00 36.96 90 GLU A C 1
ATOM 722 O O . GLU A 1 110 ? -7.392 -6.510 -30.317 1.00 28.73 90 GLU A O 1
ATOM 728 N N A GLU A 1 111 ? -8.225 -6.172 -32.386 0.60 29.49 91 GLU A N 1
ATOM 729 N N B GLU A 1 111 ? -8.220 -6.157 -32.386 0.40 30.55 91 GLU A N 1
ATOM 730 C CA A GLU A 1 111 ? -7.170 -6.937 -33.030 0.60 29.48 91 GLU A CA 1
ATOM 731 C CA B GLU A 1 111 ? -7.167 -6.913 -33.044 0.40 29.82 91 GLU A CA 1
ATOM 732 C C A GLU A 1 111 ? -5.803 -6.306 -32.760 0.60 26.79 91 GLU A C 1
ATOM 733 C C B GLU A 1 111 ? -5.799 -6.300 -32.744 0.40 26.79 91 GLU A C 1
ATOM 734 O O A GLU A 1 111 ? -5.687 -5.084 -32.611 0.60 27.33 91 GLU A O 1
ATOM 735 O O B GLU A 1 111 ? -5.678 -5.085 -32.555 0.40 27.34 91 GLU A O 1
ATOM 746 N N . PRO A 1 112 ? -4.745 -7.121 -32.700 1.00 28.18 92 PRO A N 1
ATOM 747 C CA . PRO A 1 112 ? -3.426 -6.575 -32.338 1.00 24.99 92 PRO A CA 1
ATOM 748 C C . PRO A 1 112 ? -2.862 -5.585 -33.355 1.00 29.32 92 PRO A C 1
ATOM 749 O O . PRO A 1 112 ? -2.122 -4.677 -32.963 1.00 23.83 92 PRO A O 1
ATOM 753 N N . GLU A 1 113 ? -3.196 -5.706 -34.644 0.90 25.85 93 GLU A N 1
ATOM 754 C CA . GLU A 1 113 ? -2.759 -4.686 -35.593 0.90 25.20 93 GLU A CA 1
ATOM 755 C C . GLU A 1 113 ? -3.365 -3.326 -35.262 0.90 25.60 93 GLU A C 1
ATOM 756 O O . GLU A 1 113 ? -2.720 -2.284 -35.444 0.90 25.22 93 GLU A O 1
ATOM 762 N N . VAL A 1 114 ? -4.618 -3.320 -34.805 1.00 25.45 94 VAL A N 1
ATOM 763 C CA . VAL A 1 114 ? -5.287 -2.078 -34.448 1.00 26.82 94 VAL A CA 1
ATOM 764 C C . VAL A 1 114 ? -4.673 -1.485 -33.181 1.00 28.24 94 VAL A C 1
ATOM 765 O O . VAL A 1 114 ? -4.397 -0.280 -33.113 1.00 26.44 94 VAL A O 1
ATOM 769 N N . VAL A 1 115 ? -4.438 -2.324 -32.168 1.00 23.57 95 VAL A N 1
ATOM 770 C CA . VAL A 1 115 ? -3.820 -1.860 -30.926 1.00 22.85 95 VAL A CA 1
ATOM 771 C C . VAL A 1 115 ? -2.452 -1.249 -31.207 1.00 22.71 95 VAL A C 1
ATOM 772 O O . VAL A 1 115 ? -2.103 -0.191 -30.668 1.00 23.42 95 VAL A O 1
ATOM 776 N N . TYR A 1 116 ? -1.674 -1.894 -32.078 1.00 23.50 96 TYR A N 1
ATOM 777 C CA . TYR A 1 116 ? -0.357 -1.391 -32.455 1.00 22.42 96 TYR A CA 1
ATOM 778 C C . TYR A 1 116 ? -0.453 -0.001 -33.072 1.00 23.35 96 TYR A C 1
ATOM 779 O O . TYR A 1 116 ? 0.269 0.924 -32.670 1.00 23.40 96 TYR A O 1
ATOM 788 N N . GLU A 1 117 ? -1.332 0.168 -34.063 1.00 24.36 97 GLU A N 1
ATOM 789 C CA . GLU A 1 117 ? -1.437 1.478 -34.703 1.00 22.39 97 GLU A CA 1
ATOM 790 C C . GLU A 1 117 ? -1.940 2.536 -33.723 1.00 24.96 97 GLU A C 1
ATOM 791 O O . GLU A 1 117 ? -1.498 3.688 -33.771 1.00 25.54 97 GLU A O 1
ATOM 797 N N . LYS A 1 118 ? -2.868 2.173 -32.837 1.00 24.88 98 LYS A N 1
ATOM 798 C CA . LYS A 1 118 ? -3.355 3.146 -31.865 1.00 25.85 98 LYS A CA 1
ATOM 799 C C . LYS A 1 118 ? -2.253 3.568 -30.903 1.00 23.51 98 LYS A C 1
ATOM 800 O O . LYS A 1 118 ? -2.174 4.742 -30.519 1.00 23.24 98 LYS A O 1
ATOM 806 N N . ILE A 1 119 ? -1.407 2.630 -30.476 1.00 21.80 99 ILE A N 1
ATOM 807 C CA . ILE A 1 119 ? -0.311 2.994 -29.581 1.00 21.80 99 ILE A CA 1
ATOM 808 C C . ILE A 1 119 ? 0.630 3.976 -30.271 1.00 23.80 99 ILE A C 1
ATOM 809 O O . ILE A 1 119 ? 1.017 4.999 -29.691 1.00 22.63 99 ILE A O 1
ATOM 814 N N . LEU A 1 120 ? 0.991 3.701 -31.526 1.00 22.82 100 LEU A N 1
ATOM 815 C CA . LEU A 1 120 ? 1.913 4.591 -32.220 1.00 21.83 100 LEU A CA 1
ATOM 816 C C . LEU A 1 120 ? 1.296 5.970 -32.441 1.00 22.78 100 LEU A C 1
ATOM 817 O O . LEU A 1 120 ? 1.991 6.992 -32.347 1.00 23.32 100 LEU A O 1
ATOM 822 N N . ALA A 1 121 ? -0.007 6.016 -32.738 1.00 23.32 101 ALA A N 1
ATOM 823 C CA . ALA A 1 121 ? -0.656 7.304 -33.002 1.00 24.42 101 ALA A CA 1
ATOM 824 C C . ALA A 1 121 ? -0.767 8.138 -31.736 1.00 24.70 101 ALA A C 1
ATOM 825 O O . ALA A 1 121 ? -0.534 9.356 -31.765 1.00 24.56 101 ALA A O 1
ATOM 827 N N . MET A 1 122 ? -1.138 7.505 -30.622 1.00 24.24 102 MET A N 1
ATOM 828 C CA . MET A 1 122 ? -1.221 8.231 -29.358 1.00 21.42 102 MET A CA 1
ATOM 829 C C . MET A 1 122 ? 0.154 8.714 -28.919 1.00 23.55 102 MET A C 1
ATOM 830 O O . MET A 1 122 ? 0.290 9.830 -28.405 1.00 24.42 102 MET A O 1
ATOM 835 N N . HIS A 1 123 ? 1.187 7.890 -29.107 1.00 21.85 103 HIS A N 1
ATOM 836 C CA . HIS A 1 123 ? 2.536 8.339 -28.778 1.00 21.01 103 HIS A CA 1
ATOM 837 C C . HIS A 1 123 ? 2.946 9.527 -29.642 1.00 21.86 103 HIS A C 1
ATOM 838 O O . HIS A 1 123 ? 3.523 10.503 -29.146 1.00 23.97 103 HIS A O 1
ATOM 845 N N . LYS A 1 124 ? 2.661 9.464 -30.943 1.00 21.81 104 LYS A N 1
ATOM 846 C CA . LYS A 1 124 ? 2.994 10.594 -31.810 1.00 22.48 104 LYS A CA 1
ATOM 847 C C . LYS A 1 124 ? 2.317 11.867 -31.333 1.00 24.11 104 LYS A C 1
ATOM 848 O O . LYS A 1 124 ? 2.938 12.936 -31.298 1.00 25.28 104 LYS A O 1
ATOM 854 N N A ARG A 1 125 ? 1.036 11.773 -30.964 0.60 22.72 105 ARG A N 1
ATOM 855 N N B ARG A 1 125 ? 1.041 11.767 -30.953 0.40 23.63 105 ARG A N 1
ATOM 856 C CA A ARG A 1 125 ? 0.321 12.945 -30.472 0.60 26.38 105 ARG A CA 1
ATOM 857 C CA B ARG A 1 125 ? 0.317 12.935 -30.466 0.40 26.69 105 ARG A CA 1
ATOM 858 C C A ARG A 1 125 ? 1.016 13.545 -29.254 0.60 27.19 105 ARG A C 1
ATOM 859 C C B ARG A 1 125 ? 1.002 13.542 -29.248 0.40 27.24 105 ARG A C 1
ATOM 860 O O A ARG A 1 125 ? 1.140 14.773 -29.145 0.60 26.79 105 ARG A O 1
ATOM 861 O O B ARG A 1 125 ? 1.095 14.771 -29.127 0.40 27.45 105 ARG A O 1
ATOM 876 N N . ILE A 1 126 ? 1.498 12.700 -28.339 1.00 26.07 106 ILE A N 1
ATOM 877 C CA . ILE A 1 126 ? 2.184 13.210 -27.153 1.00 24.14 106 ILE A CA 1
ATOM 878 C C . ILE A 1 126 ? 3.490 13.905 -27.535 1.00 29.13 106 ILE A C 1
ATOM 879 O O . ILE A 1 126 ? 3.802 14.993 -27.027 1.00 27.29 106 ILE A O 1
ATOM 884 N N . ILE A 1 127 ? 4.269 13.304 -28.441 1.00 24.65 107 I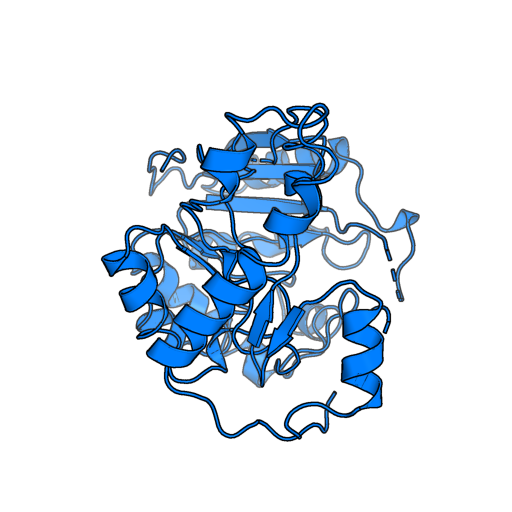LE A N 1
ATOM 885 C CA . ILE A 1 127 ? 5.547 13.900 -28.815 1.00 20.74 107 ILE A CA 1
ATOM 886 C C . ILE A 1 127 ? 5.328 15.208 -29.565 1.00 24.61 107 ILE A C 1
ATOM 887 O O . ILE A 1 127 ? 6.120 16.153 -29.423 1.00 24.33 107 ILE A O 1
ATOM 892 N N . MET A 1 128 ? 4.256 15.301 -30.360 1.00 24.58 108 MET A N 1
ATOM 893 C CA . MET A 1 128 ? 3.986 16.552 -31.062 1.00 25.52 108 MET A CA 1
ATOM 894 C C . MET A 1 128 ? 3.740 17.708 -30.100 1.00 27.64 108 MET A C 1
ATOM 895 O O . MET A 1 128 ? 3.840 18.867 -30.513 1.00 33.29 108 MET A O 1
ATOM 900 N N . GLY A 1 129 ? 3.450 17.413 -28.829 1.00 28.20 109 GLY A N 1
ATOM 901 C CA . GLY A 1 129 ? 3.322 18.450 -27.811 1.00 30.82 109 GLY A CA 1
ATOM 902 C C . GLY A 1 129 ? 4.596 19.237 -27.572 1.00 33.83 109 GLY A C 1
ATOM 903 O O . GLY A 1 129 ? 4.543 20.320 -26.977 1.00 37.78 109 GLY A O 1
ATOM 904 N N . TYR A 1 130 ? 5.743 18.722 -28.017 1.00 25.82 110 TYR A N 1
ATOM 905 C CA . TYR A 1 130 ? 7.012 19.434 -27.930 1.00 28.63 110 TYR A CA 1
ATOM 906 C C . TYR A 1 130 ? 7.283 20.350 -29.118 1.00 29.00 110 TYR A C 1
ATOM 907 O O . TYR A 1 130 ? 8.253 21.118 -29.076 1.00 26.46 110 TYR A O 1
ATOM 916 N N . ALA A 1 131 ? 6.463 20.292 -30.172 1.00 25.07 111 ALA A N 1
ATOM 917 C CA . ALA A 1 131 ? 6.689 21.155 -31.324 1.00 25.65 111 ALA A CA 1
ATOM 918 C C . ALA A 1 131 ? 6.720 22.625 -30.910 1.00 25.89 111 ALA A C 1
ATOM 919 O O . ALA A 1 131 ? 7.547 23.403 -31.403 1.00 26.91 111 ALA A O 1
ATOM 921 N N . GLY A 1 132 ? 5.842 23.017 -29.992 1.00 25.28 112 GLY A N 1
ATOM 922 C CA . GLY A 1 132 ? 5.818 24.423 -29.591 1.00 25.71 112 GLY A CA 1
ATOM 923 C C . GLY A 1 132 ? 6.971 24.884 -28.722 1.00 27.29 112 GLY A C 1
ATOM 924 O O . GLY A 1 132 ? 7.029 26.078 -28.394 1.00 27.20 112 GLY A O 1
ATOM 925 N N . VAL A 1 133 ? 7.865 23.978 -28.310 1.00 27.43 113 VAL A N 1
ATOM 926 C CA . VAL A 1 133 ? 9.083 24.372 -27.607 1.00 26.64 113 VAL A CA 1
ATOM 927 C C . VAL A 1 133 ? 10.302 23.760 -28.292 1.00 31.13 113 VAL A C 1
ATOM 928 O O . VAL A 1 133 ? 11.255 23.336 -27.630 1.00 28.34 113 VAL A O 1
ATOM 932 N N . LEU A 1 134 ? 10.299 23.762 -29.632 1.00 29.26 114 LEU A N 1
ATOM 933 C CA . LEU A 1 134 ? 11.398 23.170 -30.390 1.00 30.75 114 LEU A CA 1
ATOM 934 C C . LEU A 1 134 ? 12.751 23.760 -30.016 1.00 32.64 114 LEU A C 1
ATOM 935 O O . LEU A 1 134 ? 13.763 23.054 -30.061 1.00 41.90 114 LEU A O 1
ATOM 940 N N . ASP A 1 135 ? 12.804 25.047 -29.675 1.00 33.07 115 ASP A N 1
ATOM 941 C CA . ASP A 1 135 ? 14.080 25.629 -29.287 1.00 39.53 115 ASP A CA 1
ATOM 942 C C . ASP A 1 135 ? 14.561 25.115 -27.935 1.00 37.54 115 ASP A C 1
ATOM 943 O O . ASP A 1 135 ? 15.764 25.172 -27.663 1.00 46.52 115 ASP A O 1
ATOM 948 N N . ARG A 1 136 ? 13.655 24.616 -27.086 1.00 32.79 116 ARG A N 1
ATOM 949 C CA . ARG A 1 136 ? 14.053 24.036 -25.810 1.00 33.75 116 ARG A CA 1
ATOM 950 C C . ARG A 1 136 ? 14.481 22.580 -25.952 1.00 38.83 116 ARG A C 1
ATOM 951 O O . ARG A 1 136 ? 15.167 22.063 -25.061 1.00 42.67 116 ARG A O 1
ATOM 959 N N A VAL A 1 137 ? 14.083 21.928 -27.037 0.70 32.01 117 VAL A N 1
ATOM 960 N N B VAL A 1 137 ? 14.117 21.906 -27.039 0.30 32.73 117 VAL A N 1
ATOM 961 C CA A VAL A 1 137 ? 14.354 20.513 -27.266 0.70 30.10 117 VAL A CA 1
ATOM 962 C CA B VAL A 1 137 ? 14.415 20.490 -27.211 0.30 30.05 117 VAL A CA 1
ATOM 963 C C A VAL A 1 137 ? 15.475 20.311 -28.275 0.70 31.82 117 VAL A C 1
ATOM 964 C C B VAL A 1 137 ? 15.447 20.252 -28.310 0.30 32.34 117 VAL A C 1
ATOM 965 O O A VAL A 1 137 ? 16.345 19.459 -28.084 0.70 35.46 117 VAL A O 1
ATOM 966 O O B VAL A 1 137 ? 16.258 19.328 -28.207 0.30 31.66 117 VAL A O 1
ATOM 973 N N . GLY A 1 138 ? 15.438 21.062 -29.367 1.00 28.99 118 GLY A N 1
ATOM 974 C CA . GLY A 1 138 ? 16.370 20.881 -30.464 1.00 29.18 118 GLY A CA 1
ATOM 975 C C . GLY A 1 138 ? 15.787 19.975 -31.534 1.00 25.45 118 GLY A C 1
ATOM 976 O O . GLY A 1 138 ? 15.110 18.984 -31.219 1.00 28.67 118 GLY A O 1
ATOM 977 N N A GLU A 1 139 ? 16.007 20.309 -32.804 0.70 27.33 119 GLU A N 1
ATOM 978 N N B GLU A 1 139 ? 16.082 20.308 -32.793 0.30 27.58 119 GLU A N 1
ATOM 979 C CA A GLU A 1 139 ? 15.366 19.535 -33.863 0.70 30.88 119 GLU A CA 1
ATOM 980 C CA B GLU A 1 139 ? 15.577 19.543 -33.930 0.30 30.95 119 GLU A CA 1
ATOM 981 C C A GLU A 1 139 ? 15.864 18.092 -33.896 0.70 29.43 119 GLU A C 1
ATOM 982 C C B GLU A 1 139 ? 15.976 18.073 -33.845 0.30 28.98 119 GLU A C 1
ATOM 983 O O A GLU A 1 139 ? 15.101 17.185 -34.254 0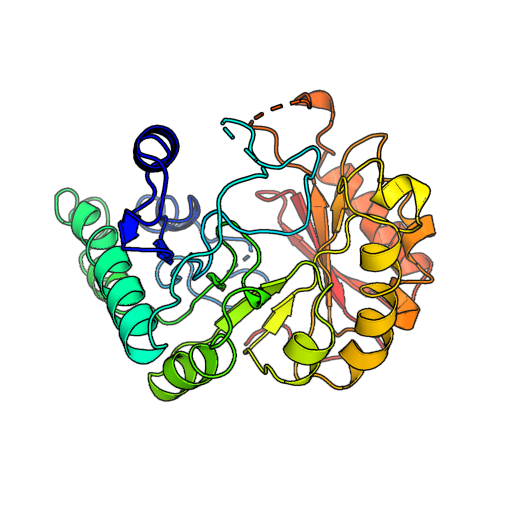.70 27.09 119 GLU A O 1
ATOM 984 O O B GLU A 1 139 ? 15.160 17.186 -34.124 0.30 27.39 119 GLU A O 1
ATOM 995 N N A LYS A 1 140 ? 17.116 17.851 -33.504 0.60 28.03 120 LYS A N 1
ATOM 996 N N B LYS A 1 140 ? 17.224 17.796 -33.462 0.40 28.94 120 LYS A N 1
ATOM 997 C CA A LYS A 1 140 ? 17.640 16.485 -33.499 0.60 27.73 120 LYS A CA 1
ATOM 998 C CA B LYS A 1 140 ? 17.716 16.420 -33.478 0.40 27.75 120 LYS A CA 1
ATOM 999 C C A LYS A 1 140 ? 16.824 15.585 -32.575 0.60 26.79 120 LYS A C 1
ATOM 1000 C C B LYS A 1 140 ? 16.905 15.529 -32.544 0.40 27.11 120 LYS A C 1
ATOM 1001 O O A LYS A 1 140 ? 16.294 14.550 -32.999 0.60 26.18 120 LYS A O 1
ATOM 1002 O O B LYS A 1 140 ? 16.452 14.447 -32.936 0.40 26.49 120 LYS A O 1
ATOM 1013 N N . LYS A 1 141 ? 16.704 15.969 -31.300 1.00 23.74 121 LYS A N 1
ATOM 1014 C CA . LYS A 1 141 ? 15.969 15.138 -30.350 1.00 21.13 121 LYS A CA 1
ATOM 1015 C C . LYS A 1 141 ? 14.505 15.007 -30.732 1.00 21.39 121 LYS A C 1
ATOM 1016 O O . LYS A 1 141 ? 13.899 13.950 -30.510 1.00 23.93 121 LYS A O 1
ATOM 1022 N N . PHE A 1 142 ? 13.926 16.062 -31.312 1.00 24.25 122 PHE A N 1
ATOM 1023 C CA . PHE A 1 142 ? 12.525 16.009 -31.717 1.00 22.52 122 PHE A CA 1
ATOM 1024 C C . PHE A 1 142 ? 12.319 14.968 -32.815 1.00 23.19 122 PHE A C 1
ATOM 1025 O O . PHE A 1 142 ? 11.411 14.130 -32.735 1.00 23.71 122 PHE A O 1
ATOM 1033 N N . LYS A 1 143 ? 13.174 14.989 -33.829 1.00 23.20 123 LYS A N 1
ATOM 1034 C CA . LYS A 1 143 ? 13.069 14.015 -34.912 1.00 23.73 123 LYS A CA 1
ATOM 1035 C C . LYS A 1 143 ? 13.304 12.599 -34.410 1.00 26.38 123 LYS A C 1
ATOM 1036 O O . LYS A 1 143 ? 12.718 11.644 -34.942 1.00 26.50 123 LYS A O 1
ATOM 1042 N N . GLU A 1 144 ? 14.171 12.440 -33.404 1.00 23.23 124 GLU A N 1
ATOM 1043 C CA . GLU A 1 144 ? 14.414 11.113 -32.832 1.00 23.68 124 GLU A CA 1
ATOM 1044 C C . GLU A 1 144 ? 13.232 10.637 -32.003 1.00 22.57 124 GLU A C 1
ATOM 1045 O O . GLU A 1 144 ? 12.867 9.455 -32.059 1.00 23.43 124 GLU A O 1
ATOM 1051 N N . ALA A 1 145 ? 12.633 11.537 -31.214 1.00 21.32 125 ALA A N 1
ATOM 1052 C CA . ALA A 1 145 ? 11.484 11.153 -30.402 1.00 25.47 125 ALA A CA 1
ATOM 1053 C C . ALA A 1 145 ? 10.277 10.807 -31.264 1.00 22.48 125 ALA A C 1
ATOM 1054 O O . ALA A 1 145 ? 9.437 9.997 -30.853 1.00 22.72 125 ALA A O 1
ATOM 1056 N N . LEU A 1 146 ? 10.182 11.389 -32.466 1.00 23.18 126 LEU A N 1
ATOM 1057 C CA . LEU A 1 146 ? 9.135 11.023 -33.411 1.00 22.20 126 LEU A CA 1
ATOM 1058 C C . LEU A 1 146 ? 9.367 9.660 -34.044 1.00 26.23 126 LEU A C 1
ATOM 1059 O O . LEU A 1 146 ? 8.470 9.156 -34.726 1.00 26.52 126 LEU A O 1
ATOM 1064 N N . GLU A 1 147 ? 10.540 9.059 -33.856 1.00 21.28 127 GLU A N 1
ATOM 1065 C CA . GLU A 1 147 ? 10.840 7.717 -34.366 1.00 19.89 127 GLU A CA 1
ATOM 1066 C C . GLU A 1 147 ? 11.231 6.856 -33.169 1.00 22.02 127 GLU A C 1
ATOM 1067 O O . GLU A 1 147 ? 12.414 6.547 -32.960 1.00 23.39 127 GLU A O 1
ATOM 1073 N N . PRO A 1 148 ? 10.258 6.449 -32.361 1.00 22.43 128 PRO A N 1
ATOM 1074 C CA . PRO A 1 148 ? 10.569 5.620 -31.191 1.00 21.85 128 PRO A CA 1
ATOM 1075 C C . PRO A 1 148 ? 11.187 4.280 -31.585 1.00 21.29 128 PRO A C 1
ATOM 1076 O O . PRO A 1 148 ? 10.954 3.754 -32.680 1.00 22.99 128 PRO A O 1
ATOM 1080 N N . LYS A 1 149 ? 11.992 3.732 -30.661 1.00 21.56 129 LYS A N 1
ATOM 1081 C CA . LYS A 1 149 ? 12.708 2.483 -30.856 1.00 22.96 129 LYS A CA 1
ATOM 1082 C C . LYS A 1 149 ? 12.351 1.411 -29.839 1.00 23.27 129 LYS A C 1
ATOM 1083 O O . LYS A 1 149 ? 12.646 0.250 -30.086 1.00 24.17 129 LYS A O 1
ATOM 1089 N N A HIS A 1 150 ? 11.733 1.780 -28.719 0.25 22.29 130 HIS A N 1
ATOM 1090 N N B HIS A 1 150 ? 11.736 1.787 -28.729 0.50 21.29 130 HIS A N 1
ATOM 1091 N N C HIS A 1 150 ? 11.747 1.782 -28.713 0.25 22.30 130 HIS A N 1
ATOM 1092 C CA A HIS A 1 150 ? 11.496 0.875 -27.600 0.25 22.89 130 HIS A CA 1
ATOM 1093 C CA B HIS A 1 150 ? 11.516 0.896 -27.604 0.50 22.29 130 HIS A CA 1
ATOM 1094 C CA C HIS A 1 150 ? 11.480 0.844 -27.620 0.25 22.84 130 HIS A CA 1
ATOM 1095 C C A HIS A 1 150 ? 10.068 1.046 -27.104 0.25 23.97 130 HIS A C 1
ATOM 1096 C C B HIS A 1 150 ? 10.099 1.102 -27.104 0.50 23.92 130 HIS A C 1
ATOM 1097 C C C HIS A 1 150 ? 10.019 0.910 -27.188 0.25 24.07 130 HIS A C 1
ATOM 1098 O O A HIS A 1 150 ? 9.520 2.151 -27.122 0.25 23.90 130 HIS A O 1
ATOM 1099 O O B HIS A 1 150 ? 9.619 2.237 -27.038 0.50 24.74 130 HIS A O 1
ATOM 1100 O O C HIS A 1 150 ? 9.391 1.968 -27.249 0.25 23.80 130 HIS A O 1
ATOM 1119 N N A VAL A 1 151 ? 9.461 -0.055 -26.664 0.70 20.57 131 VAL A N 1
ATOM 1120 N N B VAL A 1 151 ? 9.420 0.012 -26.771 0.30 22.84 131 VAL A N 1
ATOM 1121 C CA A VAL A 1 151 ? 8.087 -0.030 -26.179 0.70 21.51 131 VAL A CA 1
ATOM 1122 C CA B VAL A 1 151 ? 8.103 0.095 -26.160 0.30 21.21 131 VAL A CA 1
ATOM 1123 C C A VAL A 1 151 ? 8.057 -0.683 -24.808 0.70 20.84 131 VAL A C 1
ATOM 1124 C C B VAL A 1 151 ? 8.169 -0.596 -24.806 0.30 21.67 131 VAL A C 1
ATOM 1125 O O A VAL A 1 151 ? 8.408 -1.862 -24.674 0.70 23.24 131 VAL A O 1
ATOM 1126 O O B VAL A 1 151 ? 8.752 -1.679 -24.674 0.30 23.26 131 VAL A O 1
ATOM 1133 N N . ALA A 1 152 ? 7.633 0.072 -23.800 1.00 19.29 132 ALA A N 1
ATOM 1134 C CA . ALA A 1 152 ? 7.504 -0.451 -22.444 1.00 21.47 132 ALA A CA 1
ATOM 1135 C C . ALA A 1 152 ? 6.024 -0.744 -22.238 1.00 22.46 132 ALA A C 1
ATOM 1136 O O . ALA A 1 152 ? 5.218 0.179 -22.097 1.00 23.81 132 ALA A O 1
ATOM 1138 N N . ILE A 1 153 ? 5.654 -2.020 -22.265 1.00 20.09 133 ILE A N 1
ATOM 1139 C CA . ILE A 1 153 ? 4.260 -2.420 -22.078 1.00 19.30 133 ILE A CA 1
ATOM 1140 C C . ILE A 1 153 ? 4.100 -2.616 -20.566 1.00 21.18 133 ILE A C 1
ATOM 1141 O O . ILE A 1 153 ? 4.217 -3.731 -20.034 1.00 21.10 133 ILE A O 1
ATOM 1146 N N . SER A 1 154 ? 3.831 -1.505 -19.880 1.00 18.97 134 SER A N 1
ATOM 1147 C CA . SER A 1 154 ? 3.990 -1.480 -18.420 1.00 22.54 134 SER A CA 1
ATOM 1148 C C . SER A 1 154 ? 3.241 -0.326 -17.765 1.00 27.83 134 SER A C 1
ATOM 1149 O O . SER A 1 154 ? 3.511 -0.041 -16.597 1.00 28.76 134 SER A O 1
ATOM 1152 N N . LEU A 1 155 ? 2.324 0.343 -18.458 1.00 25.52 135 LEU A N 1
ATOM 1153 C CA . LEU A 1 155 ? 1.779 1.597 -17.942 1.00 21.28 135 LEU A CA 1
ATOM 1154 C C . LEU A 1 155 ? 0.790 1.365 -16.802 1.00 24.07 135 LEU A C 1
ATOM 1155 O O . LEU A 1 155 ? 0.926 1.954 -15.720 1.00 28.22 135 LEU A O 1
ATOM 1160 N N A SER A 1 156 ? -0.229 0.545 -17.037 0.60 24.54 136 SER A N 1
ATOM 1161 N N B SER A 1 156 ? -0.208 0.516 -17.027 0.40 25.10 136 SER A N 1
ATOM 1162 C CA A SER A 1 156 ? -1.271 0.275 -16.051 0.60 27.22 136 SER A CA 1
ATOM 1163 C CA B SER A 1 156 ? -1.304 0.300 -16.088 0.40 27.59 136 SER A CA 1
ATOM 1164 C C A SER A 1 156 ? -2.019 -0.969 -16.509 0.60 26.35 136 SER A C 1
ATOM 1165 C C B SER A 1 156 ? -2.070 -0.940 -16.528 0.40 26.24 136 SER A C 1
ATOM 1166 O O A SER A 1 156 ? -1.998 -1.316 -17.691 0.60 25.22 136 SER A O 1
ATOM 1167 O O B SER A 1 156 ? -2.112 -1.256 -17.717 0.40 25.55 136 SER A O 1
ATOM 1172 N N . GLY A 1 157 ? -2.674 -1.637 -15.566 1.00 23.73 137 GLY A N 1
ATOM 1173 C CA . GLY A 1 157 ? -3.387 -2.865 -15.883 1.00 22.33 137 GLY A CA 1
ATOM 1174 C C . GLY A 1 157 ? -2.424 -4.020 -16.106 1.00 24.93 137 GLY A C 1
ATOM 1175 O O . GLY A 1 157 ? -1.201 -3.870 -16.070 1.00 24.35 137 GLY A O 1
ATOM 1176 N N . GLU A 1 158 ? -2.993 -5.212 -16.339 1.00 21.49 138 GLU A N 1
ATOM 1177 C CA . GLU A 1 158 ? -2.179 -6.408 -16.538 1.00 19.11 138 GLU A CA 1
ATOM 1178 C C . GLU A 1 158 ? -2.132 -6.769 -18.015 1.00 19.86 138 GLU A C 1
ATOM 1179 O O . GLU A 1 158 ? -3.167 -7.153 -18.582 1.00 22.09 138 GLU A O 1
ATOM 1185 N N . PRO A 1 159 ? -0.981 -6.642 -18.682 1.00 19.41 139 PRO A N 1
ATOM 1186 C CA . PRO A 1 159 ? -0.960 -6.839 -20.145 1.00 19.50 139 PRO A CA 1
ATOM 1187 C C . PRO A 1 159 ? -1.389 -8.219 -20.593 1.00 21.17 139 PRO A C 1
ATOM 1188 O O . PRO A 1 159 ? -1.936 -8.354 -21.697 1.00 22.73 139 PRO A O 1
ATOM 1192 N N . THR A 1 160 ? -1.171 -9.255 -19.775 1.00 20.83 140 THR A N 1
ATOM 1193 C CA . THR A 1 160 ? -1.503 -10.605 -20.211 1.00 20.94 140 THR A CA 1
ATOM 1194 C C . THR A 1 160 ? -3.005 -10.843 -20.260 1.00 19.73 140 THR A C 1
ATOM 1195 O O . THR A 1 160 ? -3.433 -11.875 -20.797 1.00 21.76 140 THR A O 1
ATOM 1199 N N . LEU A 1 161 ? -3.812 -9.933 -19.711 1.00 21.41 141 LEU A N 1
ATOM 1200 C CA . LEU A 1 161 ? -5.249 -10.072 -19.886 1.00 23.51 141 LEU A CA 1
ATOM 1201 C C . LEU A 1 161 ? -5.682 -9.719 -21.298 1.00 26.19 141 LEU A C 1
ATOM 1202 O O . LEU A 1 161 ? -6.766 -10.134 -21.713 1.00 26.59 141 LEU A O 1
ATOM 1207 N N . TYR A 1 162 ? -4.884 -8.939 -22.022 1.00 23.22 142 TYR A N 1
ATOM 1208 C CA . TYR A 1 162 ? -5.157 -8.705 -23.437 1.00 21.50 142 TYR A CA 1
ATOM 1209 C C . TYR A 1 162 ? -4.859 -9.990 -24.200 1.00 22.77 142 TYR A C 1
ATOM 1210 O O . TYR A 1 162 ? -3.701 -10.438 -24.212 1.00 23.76 142 TYR A O 1
ATOM 1219 N N . PRO A 1 163 ? -5.860 -10.639 -24.799 1.00 24.15 143 PRO A N 1
ATOM 1220 C CA . PRO A 1 163 ? -5.655 -12.005 -25.319 1.00 30.10 143 PRO A CA 1
ATOM 1221 C C . PRO A 1 163 ? -4.752 -12.094 -26.539 1.00 26.38 143 PRO A C 1
ATOM 1222 O O . PRO A 1 163 ? -4.323 -13.207 -26.878 1.00 28.21 143 PRO A O 1
ATOM 1226 N N . TYR A 1 164 ? -4.441 -10.983 -27.210 1.00 25.87 144 TYR A N 1
ATOM 1227 C CA . TYR A 1 164 ? -3.563 -11.022 -28.374 1.00 24.59 144 TYR A CA 1
ATOM 1228 C C . TYR A 1 164 ? -2.200 -10.405 -28.080 1.00 23.52 144 TYR A C 1
ATOM 1229 O O . TYR A 1 164 ? -1.537 -9.888 -28.984 1.00 24.88 144 TYR A O 1
ATOM 1238 N N . LEU A 1 165 ? -1.777 -10.446 -26.804 1.00 23.54 145 LEU A N 1
ATOM 1239 C CA . LEU A 1 165 ? -0.509 -9.833 -2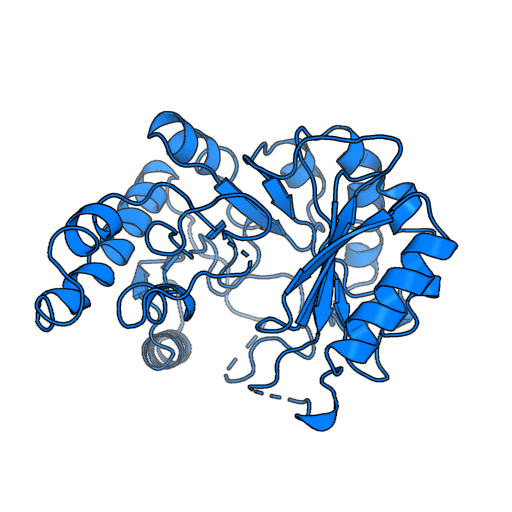6.427 1.00 21.22 145 LEU A CA 1
ATOM 1240 C C . LEU A 1 165 ? 0.657 -10.445 -27.199 1.00 22.98 145 LEU A C 1
ATOM 1241 O O . LEU A 1 165 ? 1.561 -9.726 -27.641 1.00 21.49 145 LEU A O 1
ATOM 1246 N N . ASP A 1 166 ? 0.677 -11.776 -27.345 1.00 23.35 146 ASP A N 1
ATOM 1247 C CA . ASP A 1 166 ? 1.773 -12.397 -28.080 1.00 20.16 146 ASP A CA 1
ATOM 1248 C C . ASP A 1 166 ? 1.867 -11.837 -29.498 1.00 23.73 146 ASP A C 1
ATOM 1249 O O . ASP A 1 166 ? 2.957 -11.493 -29.975 1.00 23.40 146 ASP A O 1
ATOM 1254 N N A GLU A 1 167 ? 0.725 -11.736 -30.182 0.70 22.33 147 GLU A N 1
ATOM 1255 N N B GLU A 1 167 ? 0.731 -11.721 -30.192 0.30 23.65 147 GLU A N 1
ATOM 1256 C CA A GLU A 1 167 ? 0.700 -11.185 -31.535 0.70 25.46 147 GLU A CA 1
ATOM 1257 C CA B GLU A 1 167 ? 0.777 -11.192 -31.553 0.30 25.64 147 GLU A CA 1
ATOM 1258 C C A GLU A 1 167 ? 1.157 -9.732 -31.551 0.70 26.26 147 GLU A C 1
ATOM 1259 C C B GLU A 1 167 ? 1.148 -9.714 -31.571 0.30 25.52 147 GLU A C 1
ATOM 1260 O O A GLU A 1 167 ? 1.907 -9.316 -32.442 0.70 24.11 147 GLU A O 1
ATOM 1261 O O B GLU A 1 167 ? 1.832 -9.264 -32.498 0.30 25.33 147 GLU A O 1
ATOM 1272 N N . LEU A 1 168 ? 0.719 -8.951 -30.561 1.00 22.33 148 LEU A N 1
ATOM 1273 C CA . LEU A 1 168 ? 1.095 -7.542 -30.492 1.00 23.13 148 LEU A CA 1
ATOM 1274 C C . LEU A 1 168 ? 2.608 -7.386 -30.378 1.00 23.58 148 LEU A C 1
ATOM 1275 O O . LEU A 1 168 ? 3.215 -6.546 -31.057 1.00 22.32 148 LEU A O 1
ATOM 1280 N N . ILE A 1 169 ? 3.231 -8.191 -29.510 1.00 22.66 149 ILE A N 1
ATOM 1281 C CA . ILE A 1 169 ? 4.683 -8.151 -29.360 1.00 21.76 149 ILE A CA 1
ATOM 1282 C C . ILE A 1 169 ? 5.370 -8.465 -30.689 1.00 20.97 149 ILE A C 1
ATOM 1283 O O . ILE A 1 169 ? 6.321 -7.785 -31.093 1.00 22.70 149 ILE A O 1
ATOM 1288 N N . LYS A 1 170 ? 4.921 -9.524 -31.366 1.00 21.44 150 LYS A N 1
ATOM 1289 C CA . LYS A 1 170 ? 5.480 -9.877 -32.672 1.00 22.92 150 LYS A CA 1
ATOM 1290 C C . LYS A 1 170 ? 5.400 -8.715 -33.659 1.00 22.66 150 LYS A C 1
ATOM 1291 O O . LYS A 1 170 ? 6.338 -8.478 -34.433 1.00 25.33 150 LYS A O 1
ATOM 1297 N N . ILE A 1 171 ? 4.279 -7.986 -33.664 1.00 22.48 151 ILE A N 1
ATOM 1298 C CA . ILE A 1 171 ? 4.135 -6.867 -34.593 1.00 20.54 151 ILE A CA 1
ATOM 1299 C C . ILE A 1 171 ? 5.136 -5.771 -34.252 1.00 20.65 151 ILE A C 1
ATOM 1300 O O . ILE A 1 171 ? 5.763 -5.192 -35.145 1.00 24.67 151 ILE A O 1
ATOM 1305 N N . PHE A 1 172 ? 5.309 -5.468 -32.955 1.00 19.81 152 PHE A N 1
ATOM 1306 C CA . PHE A 1 172 ? 6.325 -4.488 -32.580 1.00 19.23 152 PHE A CA 1
ATOM 1307 C C . PHE A 1 172 ? 7.711 -4.912 -33.063 1.00 21.46 152 PHE A C 1
ATOM 1308 O O . PHE A 1 172 ? 8.463 -4.094 -33.613 1.00 20.76 152 PHE A O 1
ATOM 1316 N N . HIS A 1 173 ? 8.065 -6.190 -32.891 1.00 21.44 153 HIS A N 1
ATOM 1317 C CA . HIS A 1 173 ? 9.403 -6.620 -33.292 1.00 21.94 153 HIS A CA 1
ATOM 1318 C C . HIS A 1 173 ? 9.593 -6.531 -34.800 1.00 24.02 153 HIS A C 1
ATOM 1319 O O . HIS A 1 173 ? 10.668 -6.146 -35.268 1.00 23.67 153 HIS A O 1
ATOM 1326 N N . LYS A 1 174 ? 8.571 -6.883 -35.577 1.00 20.53 154 LYS A N 1
ATOM 1327 C CA . LYS A 1 174 ? 8.749 -6.866 -37.024 1.00 21.49 154 LYS A CA 1
ATOM 1328 C C . LYS A 1 174 ? 8.788 -5.439 -37.553 1.00 24.51 154 LYS A C 1
ATOM 1329 O O . LYS A 1 174 ? 9.286 -5.211 -38.657 1.00 27.12 154 LYS A O 1
ATOM 1335 N N . ASN A 1 175 ? 8.325 -4.471 -36.758 1.00 20.79 155 ASN A N 1
ATOM 1336 C CA . ASN A 1 175 ? 8.430 -3.063 -37.114 1.00 25.32 155 ASN A CA 1
ATOM 1337 C C . ASN A 1 175 ? 9.594 -2.367 -36.420 1.00 24.13 155 ASN A C 1
ATOM 1338 O O . ASN A 1 175 ? 9.673 -1.131 -36.436 1.00 25.40 155 ASN A O 1
ATOM 1343 N N . GLY A 1 176 ? 10.524 -3.135 -35.859 1.00 20.81 156 GLY A N 1
ATOM 1344 C CA . GLY A 1 176 ? 11.797 -2.603 -35.410 1.00 21.97 156 GLY A CA 1
ATOM 1345 C C . GLY A 1 176 ? 11.823 -2.036 -34.003 1.00 24.87 156 GLY A C 1
ATOM 1346 O O . GLY A 1 176 ? 12.704 -1.221 -33.703 1.00 27.43 156 GLY A O 1
ATOM 1347 N N . PHE A 1 177 ? 10.886 -2.418 -33.143 1.00 20.76 157 PHE A N 1
ATOM 1348 C CA . PHE A 1 177 ? 10.880 -1.976 -31.749 1.00 18.48 157 PHE A CA 1
ATOM 1349 C C . PHE A 1 177 ? 11.391 -3.082 -30.836 1.00 25.32 157 PHE A C 1
ATOM 1350 O O . PHE A 1 177 ? 11.036 -4.249 -31.008 1.00 24.62 157 PHE A O 1
ATOM 1358 N N . THR A 1 178 ? 12.179 -2.707 -29.835 1.00 22.24 158 THR A N 1
ATOM 1359 C CA . THR A 1 178 ? 12.392 -3.602 -28.708 1.00 21.74 158 THR A CA 1
ATOM 1360 C C . THR A 1 178 ? 11.203 -3.497 -27.764 1.00 23.00 158 THR A C 1
ATOM 1361 O O . THR A 1 178 ? 10.478 -2.496 -27.758 1.00 21.84 158 THR A O 1
ATOM 1365 N N . THR A 1 179 ? 10.966 -4.566 -27.001 1.00 20.25 159 THR A N 1
ATOM 1366 C CA . THR A 1 179 ? 9.820 -4.599 -26.097 1.00 20.52 159 THR A CA 1
ATOM 1367 C C . THR A 1 179 ? 10.248 -4.969 -24.684 1.00 21.89 159 THR A C 1
ATOM 1368 O O . THR A 1 179 ? 10.986 -5.936 -24.484 1.00 21.59 159 THR A O 1
ATOM 1372 N N . PHE A 1 180 ? 9.777 -4.201 -23.713 1.00 17.64 160 PHE A N 1
ATOM 1373 C CA . PHE A 1 180 ? 9.768 -4.626 -22.314 1.00 19.92 160 PHE A CA 1
ATOM 1374 C C . PHE A 1 180 ? 8.320 -4.857 -21.914 1.00 25.84 160 PHE A C 1
ATOM 1375 O O . PHE A 1 180 ? 7.472 -3.995 -22.151 1.00 32.35 160 PHE A O 1
ATOM 1383 N N . VAL A 1 181 ? 8.028 -5.997 -21.291 1.00 19.97 161 VAL A N 1
ATOM 1384 C CA . VAL A 1 181 ? 6.687 -6.277 -20.801 1.00 17.16 161 VAL A CA 1
ATOM 1385 C C . VAL A 1 181 ? 6.788 -6.496 -19.300 1.00 18.50 161 VAL A C 1
ATOM 1386 O O . VAL A 1 181 ? 7.643 -7.262 -18.851 1.00 23.54 161 VAL A O 1
ATOM 1390 N N . VAL A 1 182 ? 5.950 -5.804 -18.533 1.00 17.46 162 VAL A N 1
ATOM 1391 C CA . VAL A 1 182 ? 5.861 -6.032 -17.084 1.00 16.33 162 VAL A CA 1
ATOM 1392 C C . VAL A 1 182 ? 4.552 -6.751 -16.791 1.00 19.62 162 VAL A C 1
ATOM 1393 O O . VAL A 1 182 ? 3.470 -6.252 -17.115 1.00 21.26 162 VAL A O 1
ATOM 1397 N N . SER A 1 183 ? 4.636 -7.901 -16.119 1.00 19.60 163 SER A N 1
ATOM 1398 C CA . SER A 1 183 ? 3.461 -8.699 -15.803 1.00 17.50 163 SER A CA 1
ATOM 1399 C C . SER A 1 183 ? 3.493 -9.110 -14.343 1.00 18.63 163 SER A C 1
ATOM 1400 O O . SER A 1 183 ? 4.562 -9.348 -13.786 1.00 20.84 163 SER A O 1
ATOM 1403 N N . ASN A 1 184 ? 2.305 -9.238 -13.746 1.00 19.04 164 ASN A N 1
ATOM 1404 C CA . ASN A 1 184 ? 2.218 -9.842 -12.412 1.00 20.71 164 ASN A CA 1
ATOM 1405 C C . ASN A 1 184 ? 2.481 -11.343 -12.426 1.00 20.21 164 ASN A C 1
ATOM 1406 O O . ASN A 1 184 ? 2.609 -11.948 -11.354 1.00 21.89 164 ASN A O 1
ATOM 1411 N N . GLY A 1 185 ? 2.561 -11.962 -13.606 1.00 20.21 165 GLY A N 1
ATOM 1412 C CA . GLY A 1 185 ? 2.938 -13.365 -13.671 1.00 22.51 165 GLY A CA 1
ATOM 1413 C C . GLY A 1 185 ? 1.862 -14.365 -13.328 1.00 23.84 165 GLY A C 1
ATOM 1414 O O . GLY A 1 185 ? 2.165 -15.561 -13.248 1.00 24.38 165 GLY A O 1
ATOM 1415 N N . ILE A 1 186 ? 0.609 -13.945 -13.143 1.00 21.55 166 ILE A N 1
ATOM 1416 C CA . ILE A 1 186 ? -0.417 -14.918 -12.760 1.00 21.48 166 ILE A CA 1
ATOM 1417 C C . ILE A 1 186 ? -0.716 -15.872 -13.913 1.00 21.76 166 ILE A C 1
ATOM 1418 O O . ILE A 1 186 ? -0.823 -17.091 -13.721 1.00 22.84 166 ILE A O 1
ATOM 1423 N N . LEU A 1 187 ? -0.878 -15.338 -15.127 1.00 21.23 167 LEU A N 1
ATOM 1424 C CA . LEU A 1 187 ? -1.288 -16.165 -16.274 1.00 25.32 167 LEU A CA 1
ATOM 1425 C C . LEU A 1 187 ? -0.064 -16.857 -16.877 1.00 25.17 167 LEU A C 1
ATOM 1426 O O . LEU A 1 187 ? 0.505 -16.441 -17.892 1.00 22.96 167 LEU A O 1
ATOM 1431 N N . THR A 1 188 ? 0.327 -17.951 -16.221 1.00 24.27 168 THR A N 1
ATOM 1432 C CA . THR A 1 188 ? 1.511 -18.712 -16.609 1.00 20.34 168 THR A CA 1
ATOM 1433 C C . THR A 1 188 ? 1.514 -19.081 -18.086 1.00 23.08 168 THR A C 1
ATOM 1434 O O . THR A 1 188 ? 2.571 -19.066 -18.724 1.00 24.83 168 THR A O 1
ATOM 1438 N N . ASP A 1 189 ? 0.352 -19.453 -18.641 1.00 24.63 169 ASP A N 1
ATOM 1439 C CA . ASP A 1 189 ? 0.324 -19.907 -20.035 1.00 25.68 169 ASP A CA 1
ATOM 1440 C C . ASP A 1 189 ? 0.674 -18.782 -20.990 1.00 26.46 169 ASP A C 1
ATOM 1441 O O . ASP A 1 189 ? 1.274 -19.033 -22.046 1.00 25.29 169 ASP A O 1
ATOM 1446 N N . VAL A 1 190 ? 0.321 -17.543 -20.638 1.00 25.75 170 VAL A N 1
ATOM 1447 C CA . VAL A 1 190 ? 0.689 -16.412 -21.485 1.00 24.48 170 VAL A CA 1
ATOM 1448 C C . VAL A 1 190 ? 2.178 -16.136 -21.363 1.00 22.65 170 VAL A C 1
ATOM 1449 O O . VAL A 1 190 ? 2.857 -15.879 -22.361 1.00 23.11 170 VAL A O 1
ATOM 1453 N N . ILE A 1 191 ? 2.715 -16.201 -20.140 1.00 23.05 171 ILE A N 1
ATOM 1454 C CA . ILE A 1 191 ? 4.149 -15.996 -19.946 1.00 20.92 171 ILE A CA 1
ATOM 1455 C C . ILE A 1 191 ? 4.954 -17.035 -20.725 1.00 23.62 171 ILE A C 1
ATOM 1456 O O . ILE A 1 191 ? 5.999 -16.719 -21.311 1.00 23.94 171 ILE A O 1
ATOM 1461 N N . GLU A 1 192 ? 4.492 -18.294 -20.739 1.00 24.45 172 GLU A N 1
ATOM 1462 C CA . GLU A 1 192 ? 5.167 -19.311 -21.546 1.00 26.13 172 GLU A CA 1
ATOM 1463 C C . GLU A 1 192 ? 5.211 -18.935 -23.023 1.00 26.25 172 GLU A C 1
ATOM 1464 O O . GLU A 1 192 ? 6.203 -19.213 -23.706 1.00 29.18 172 GLU A O 1
ATOM 1470 N N . LYS A 1 193 ? 4.145 -18.316 -23.539 1.00 23.88 173 LYS A N 1
ATOM 1471 C CA . LYS A 1 193 ? 4.049 -18.062 -24.975 1.00 24.64 173 LYS A CA 1
ATOM 1472 C C . LYS A 1 193 ? 4.856 -16.844 -25.415 1.00 26.69 173 LYS A C 1
ATOM 1473 O O . LYS A 1 193 ? 5.479 -16.870 -26.485 1.00 29.29 173 LYS A O 1
ATOM 1479 N N . ILE A 1 194 ? 4.834 -15.756 -24.648 1.00 23.52 174 ILE A N 1
ATOM 1480 C CA . ILE A 1 194 ? 5.343 -14.490 -25.173 1.00 22.60 174 ILE A CA 1
ATOM 1481 C C . ILE A 1 194 ? 6.867 -14.444 -25.105 1.00 24.46 174 ILE A C 1
ATOM 1482 O O . ILE A 1 194 ? 7.502 -15.060 -24.242 1.00 27.80 174 ILE A O 1
ATOM 1487 N N . GLU A 1 195 ? 7.466 -13.651 -25.992 1.00 23.56 175 GLU A N 1
ATOM 1488 C CA . GLU A 1 195 ? 8.919 -13.489 -26.038 1.00 26.97 175 GLU A CA 1
ATOM 1489 C C . GLU A 1 195 ? 9.262 -12.036 -26.322 1.00 24.82 175 GLU A C 1
ATOM 1490 O O . GLU A 1 195 ? 9.721 -11.692 -27.419 1.00 24.78 175 GLU A O 1
ATOM 1496 N N . PRO A 1 196 ? 9.081 -11.160 -25.340 1.00 21.92 176 PRO A N 1
ATOM 1497 C CA . PRO A 1 196 ? 9.534 -9.772 -25.501 1.00 21.63 176 PRO A CA 1
ATOM 1498 C C . PRO A 1 196 ? 11.048 -9.700 -25.414 1.00 22.94 176 PRO A C 1
ATOM 1499 O O . PRO A 1 196 ? 11.726 -10.665 -25.056 1.00 22.40 176 PRO A O 1
ATOM 1503 N N . THR A 1 197 ? 11.593 -8.532 -25.773 1.00 19.41 177 THR A N 1
ATOM 1504 C CA . THR A 1 197 ? 13.037 -8.354 -25.639 1.00 19.88 177 THR A CA 1
ATOM 1505 C C . THR A 1 197 ? 13.487 -8.584 -24.206 1.00 21.47 177 THR A C 1
ATOM 1506 O O . THR A 1 197 ? 14.515 -9.232 -23.965 1.00 23.14 177 THR A O 1
ATOM 1510 N N . GLN A 1 198 ? 12.724 -8.071 -23.242 1.00 19.67 178 GLN A N 1
ATOM 1511 C CA . GLN A 1 198 ? 12.960 -8.375 -21.835 1.00 21.96 178 GLN A CA 1
ATOM 1512 C C . GLN A 1 198 ? 11.616 -8.514 -21.148 1.00 21.55 178 GLN A C 1
ATOM 1513 O O . GLN A 1 198 ? 10.773 -7.612 -21.236 1.00 21.58 178 GLN A O 1
ATOM 1519 N N . LEU A 1 199 ? 11.419 -9.650 -20.482 1.00 19.56 179 LEU A N 1
ATOM 1520 C CA . LEU A 1 199 ? 10.205 -9.921 -19.732 1.00 19.52 179 LEU A CA 1
ATOM 1521 C C . LEU A 1 199 ? 10.481 -9.597 -18.268 1.00 21.39 179 LEU A C 1
ATOM 1522 O O . LEU A 1 199 ? 11.425 -10.139 -17.683 1.00 22.96 179 LEU A O 1
ATOM 1527 N N . TYR A 1 200 ? 9.683 -8.701 -17.702 1.00 18.66 180 TYR A N 1
ATOM 1528 C CA . TYR A 1 200 ? 9.682 -8.425 -16.266 1.00 21.65 180 TYR A CA 1
ATOM 1529 C C . TYR A 1 200 ? 8.528 -9.157 -15.608 1.00 22.87 180 TYR A C 1
ATOM 1530 O O . TYR A 1 200 ? 7.387 -9.046 -16.064 1.00 21.67 180 TYR A O 1
ATOM 1539 N N . ILE A 1 201 ? 8.798 -9.829 -14.488 1.00 20.86 181 ILE A N 1
ATOM 1540 C CA . ILE A 1 201 ? 7.750 -10.254 -13.574 1.00 21.08 181 ILE A CA 1
ATOM 1541 C C . ILE A 1 201 ? 7.870 -9.394 -12.319 1.00 21.09 181 ILE A C 1
ATOM 1542 O O . ILE A 1 201 ? 8.948 -9.320 -11.710 1.00 20.85 181 ILE A O 1
ATOM 1547 N N A SER A 1 202 ? 6.790 -8.693 -11.996 0.50 17.17 182 SER A N 1
ATOM 1548 N N B SER A 1 202 ? 6.771 -8.758 -11.916 0.50 18.86 182 SER A N 1
ATOM 1549 C CA A SER A 1 202 ? 6.684 -8.047 -10.699 0.50 21.89 182 SER A CA 1
ATOM 1550 C CA B SER A 1 202 ? 6.748 -7.931 -10.704 0.50 19.76 182 SER A CA 1
ATOM 1551 C C A SER A 1 202 ? 6.613 -9.125 -9.630 0.50 22.95 182 SER A C 1
ATOM 1552 C C B SER A 1 202 ? 6.454 -8.829 -9.503 0.50 24.01 182 SER A C 1
ATOM 1553 O O A SER A 1 202 ? 5.847 -10.089 -9.739 0.50 21.39 182 SER A O 1
ATOM 1554 O O B SER A 1 202 ? 5.344 -9.354 -9.376 0.50 26.13 182 SER A O 1
ATOM 1559 N N . LEU A 1 203 ? 7.438 -8.985 -8.610 1.00 20.70 183 LEU A N 1
ATOM 1560 C CA . LEU A 1 203 ? 7.381 -9.911 -7.481 1.00 19.23 183 LEU A CA 1
ATOM 1561 C C . LEU A 1 203 ? 7.548 -9.051 -6.231 1.00 20.93 183 LEU A C 1
ATOM 1562 O O . LEU A 1 203 ? 8.665 -8.730 -5.814 1.00 24.21 183 LEU A O 1
ATOM 1567 N N . ASP A 1 204 ? 6.418 -8.633 -5.677 1.00 21.58 184 ASP A N 1
ATOM 1568 C CA . ASP A 1 204 ? 6.396 -7.699 -4.559 1.00 21.14 184 ASP A CA 1
ATOM 1569 C C . ASP A 1 204 ? 6.056 -8.393 -3.250 1.00 23.33 184 ASP A C 1
ATOM 1570 O O . ASP A 1 204 ? 5.873 -7.723 -2.228 1.00 24.21 184 ASP A O 1
ATOM 1575 N N . ALA A 1 205 ? 5.961 -9.713 -3.266 1.00 23.65 185 ALA A N 1
ATOM 1576 C CA . ALA A 1 205 ? 5.661 -10.481 -2.063 1.00 23.94 185 ALA A CA 1
ATOM 1577 C C . ALA A 1 205 ? 6.408 -11.807 -2.122 1.00 25.13 185 ALA A C 1
ATOM 1578 O O . ALA A 1 205 ? 6.902 -12.225 -3.177 1.00 25.05 185 ALA A O 1
ATOM 1580 N N . TYR A 1 206 ? 6.476 -12.490 -0.967 1.00 24.07 186 TYR A N 1
ATOM 1581 C CA . TYR A 1 206 ? 7.281 -13.692 -0.848 1.00 28.01 186 TYR A CA 1
ATOM 1582 C C . TYR A 1 206 ? 6.556 -14.843 -0.176 1.00 27.95 186 TYR A C 1
ATOM 1583 O O . TYR A 1 206 ? 7.144 -15.917 -0.036 1.00 27.54 186 TYR A O 1
ATOM 1592 N N . ASP A 1 207 ? 5.316 -14.650 0.256 1.00 24.79 187 ASP A N 1
ATOM 1593 C CA . ASP A 1 207 ? 4.487 -15.749 0.734 1.00 26.46 187 ASP A CA 1
ATOM 1594 C C . ASP A 1 207 ? 3.036 -15.313 0.616 1.00 24.48 187 ASP A C 1
ATOM 1595 O O . ASP A 1 207 ? 2.741 -14.206 0.162 1.00 27.46 187 ASP A O 1
ATOM 1600 N N . LEU A 1 208 ? 2.124 -16.212 0.995 1.00 27.89 188 LEU A N 1
ATOM 1601 C CA . LEU A 1 208 ? 0.706 -15.917 0.822 1.00 28.88 188 LEU A CA 1
ATOM 1602 C C . LEU A 1 208 ? 0.274 -14.716 1.655 1.00 28.63 188 LEU A C 1
ATOM 1603 O O . LEU A 1 208 ? -0.494 -13.872 1.181 1.00 28.45 188 LEU A O 1
ATOM 1608 N N . ASP A 1 209 ? 0.729 -14.635 2.914 1.00 28.31 189 ASP A N 1
ATOM 1609 C CA . ASP A 1 209 ? 0.324 -13.529 3.775 1.00 31.96 189 ASP A CA 1
ATOM 1610 C C . ASP A 1 209 ? 0.774 -12.193 3.200 1.00 29.00 189 ASP A C 1
ATOM 1611 O O . ASP A 1 209 ? -0.013 -11.239 3.122 1.00 30.78 189 ASP A O 1
ATOM 1616 N N . SER A 1 210 ? 2.042 -12.098 2.798 1.00 27.24 190 SER A N 1
ATOM 1617 C CA . SER A 1 210 ? 2.514 -10.836 2.244 1.00 25.64 190 SER A CA 1
ATOM 1618 C C . SER A 1 210 ? 1.855 -10.543 0.902 1.00 30.48 190 SER A C 1
ATOM 1619 O O . SER A 1 210 ? 1.601 -9.379 0.577 1.00 26.56 190 SER A O 1
ATOM 1622 N N . TYR A 1 211 ? 1.535 -11.582 0.130 1.00 23.51 191 TYR A N 1
ATOM 1623 C CA . TYR A 1 211 ? 0.864 -11.352 -1.146 1.00 22.80 191 TYR A CA 1
ATOM 1624 C C . TYR A 1 211 ? -0.516 -10.744 -0.936 1.00 27.92 191 TYR A C 1
ATOM 1625 O O . TYR A 1 211 ? -0.893 -9.787 -1.623 1.00 27.65 191 TYR A O 1
ATOM 1634 N N . ARG A 1 212 ? -1.281 -11.283 0.013 1.00 29.04 192 ARG A N 1
ATOM 1635 C CA . ARG A 1 212 ? -2.595 -10.722 0.290 1.00 30.13 192 ARG A CA 1
ATOM 1636 C C . ARG A 1 212 ? -2.471 -9.305 0.818 1.00 32.15 192 ARG A C 1
ATOM 1637 O O . ARG A 1 212 ? -3.232 -8.418 0.418 1.00 35.19 192 ARG A O 1
ATOM 1645 N N A ARG A 1 213 ? -1.502 -9.081 1.709 0.70 31.33 193 ARG A N 1
ATOM 1646 N N B ARG A 1 213 ? -1.505 -9.065 1.705 0.30 32.86 193 ARG A N 1
ATOM 1647 C CA A ARG A 1 213 ? -1.298 -7.772 2.323 0.70 35.92 193 ARG A CA 1
ATOM 1648 C CA B ARG A 1 213 ? -1.369 -7.739 2.299 0.30 35.34 193 ARG A CA 1
ATOM 1649 C C A ARG A 1 213 ? -0.955 -6.715 1.277 0.70 38.24 193 ARG A C 1
ATOM 1650 C C B ARG A 1 213 ? -0.968 -6.698 1.259 0.30 36.22 193 ARG A C 1
ATOM 1651 O O A ARG A 1 213 ? -1.517 -5.614 1.278 0.70 37.60 193 ARG A O 1
ATOM 1652 O O B ARG A 1 213 ? -1.498 -5.581 1.258 0.30 37.31 193 ARG A O 1
ATOM 1667 N N . ILE A 1 214 ? -0.047 -7.042 0.363 1.00 24.88 194 ILE A N 1
ATOM 1668 C CA . ILE A 1 214 ? 0.510 -6.047 -0.556 1.00 25.82 194 ILE A CA 1
ATOM 1669 C C . ILE A 1 214 ? -0.237 -5.997 -1.872 1.00 30.39 194 ILE A C 1
ATOM 1670 O O . ILE A 1 214 ? -0.463 -4.913 -2.422 1.00 28.21 194 ILE A O 1
ATOM 1675 N N . CYS A 1 215 ? -0.591 -7.156 -2.420 1.00 30.07 195 CYS A N 1
ATOM 1676 C CA . CYS A 1 215 ? -1.135 -7.219 -3.770 1.00 28.80 195 CYS A CA 1
ATOM 1677 C C . CYS A 1 215 ? -2.646 -7.382 -3.786 1.00 36.23 195 CYS A C 1
ATOM 1678 O O . CYS A 1 215 ? -3.256 -7.218 -4.846 1.00 34.27 195 CYS A O 1
ATOM 1681 N N . GLY A 1 216 ? -3.258 -7.696 -2.645 1.00 33.14 196 GLY A N 1
ATOM 1682 C CA . GLY A 1 216 ? -4.697 -7.870 -2.576 1.00 36.08 196 GLY A CA 1
ATOM 1683 C C . GLY A 1 216 ? -5.234 -8.986 -3.447 1.00 43.63 196 GLY A C 1
ATOM 1684 O O . GLY A 1 216 ? -6.396 -8.931 -3.865 1.00 38.02 196 GLY A O 1
ATOM 1685 N N . GLY A 1 217 ? -4.421 -10.000 -3.736 1.00 33.20 197 GLY A N 1
ATOM 1686 C CA . GLY A 1 217 ? -4.814 -11.058 -4.643 1.00 29.33 197 GLY A CA 1
ATOM 1687 C C . GLY A 1 217 ? -5.344 -12.294 -3.922 1.00 32.82 197 GLY A C 1
ATOM 1688 O O . GLY A 1 217 ? -5.331 -12.389 -2.699 1.00 31.26 197 GLY A O 1
ATOM 1689 N N . LYS A 1 218 ? -5.817 -13.250 -4.723 1.00 29.16 198 LYS A N 1
ATOM 1690 C CA . LYS A 1 218 ? -6.319 -14.519 -4.207 1.00 31.19 198 LYS A CA 1
ATOM 1691 C C . LYS A 1 218 ? -5.178 -15.505 -3.999 1.00 27.47 198 LYS A C 1
ATOM 1692 O O . LYS A 1 218 ? -4.137 -15.432 -4.658 1.00 27.52 198 LYS A O 1
ATOM 1698 N N . LYS A 1 219 ? -5.388 -16.457 -3.087 1.00 27.89 199 LYS A N 1
ATOM 1699 C CA . LYS A 1 219 ? -4.386 -17.500 -2.906 1.00 28.17 199 LYS A CA 1
ATOM 1700 C C . LYS A 1 219 ? -4.139 -18.269 -4.200 1.00 27.32 199 LYS A C 1
ATOM 1701 O O . LYS A 1 219 ? -3.007 -18.703 -4.448 1.00 27.58 199 LYS A O 1
ATOM 1707 N N . GLU A 1 220 ? -5.170 -18.429 -5.044 1.00 29.07 200 GLU A N 1
ATOM 1708 C CA . GLU A 1 220 ? -4.982 -19.109 -6.329 1.00 32.04 200 GLU A CA 1
ATOM 1709 C C . GLU A 1 220 ? -4.044 -18.327 -7.240 1.00 27.81 200 GLU A C 1
ATOM 1710 O O . GLU A 1 220 ? -3.315 -18.920 -8.048 1.00 26.37 200 GLU A O 1
ATOM 1716 N N . TYR A 1 221 ? -4.059 -16.998 -7.143 1.00 24.60 201 TYR A N 1
ATOM 1717 C CA . TYR A 1 221 ? -3.141 -16.209 -7.960 1.00 20.91 201 TYR A CA 1
ATOM 1718 C C . TYR A 1 221 ? -1.707 -16.417 -7.501 1.00 25.39 201 TYR A C 1
ATOM 1719 O O . TYR A 1 221 ? -0.801 -16.548 -8.324 1.00 23.58 201 TYR A O 1
ATOM 1728 N N . TRP A 1 222 ? -1.482 -16.427 -6.179 1.00 24.64 202 TRP A N 1
ATOM 1729 C CA . TRP A 1 222 ? -0.138 -16.644 -5.652 1.00 25.06 202 TRP A CA 1
ATOM 1730 C C . TRP A 1 222 ? 0.435 -17.989 -6.100 1.00 26.06 202 TRP A C 1
ATOM 1731 O O . TRP A 1 222 ? 1.601 -18.078 -6.505 1.00 23.66 202 TRP A O 1
ATOM 1742 N N . GLU A 1 223 ? -0.359 -19.061 -6.009 1.00 23.96 203 GLU A N 1
ATOM 1743 C CA . GLU A 1 223 ? 0.101 -20.367 -6.480 1.00 23.88 203 GLU A CA 1
ATOM 1744 C C . GLU A 1 223 ? 0.457 -20.328 -7.961 1.00 24.36 203 GLU A C 1
ATOM 1745 O O . GLU A 1 223 ? 1.446 -20.938 -8.385 1.00 24.75 203 GLU A O 1
ATOM 1751 N N A SER A 1 224 ? -0.352 -19.628 -8.764 0.50 24.30 204 SER A N 1
ATOM 1752 N N B SER A 1 224 ? -0.333 -19.604 -8.758 0.50 24.07 204 SER A N 1
ATOM 1753 C CA A SER A 1 224 ? -0.067 -19.510 -10.192 0.50 23.99 204 SER A CA 1
ATOM 1754 C CA B SER A 1 224 ? -0.074 -19.517 -10.192 0.50 23.91 204 SER A CA 1
ATOM 1755 C C A SER A 1 224 ? 1.234 -18.753 -10.432 0.50 23.25 204 SER A C 1
ATOM 1756 C C B SER A 1 224 ? 1.196 -18.715 -10.476 0.50 23.16 204 SER A C 1
ATOM 1757 O O A SER A 1 224 ? 2.031 -19.130 -11.300 0.50 23.94 204 SER A O 1
ATOM 1758 O O B SER A 1 224 ? 1.944 -19.036 -11.407 0.50 24.27 204 SER A O 1
ATOM 1763 N N . ILE A 1 225 ? 1.457 -17.672 -9.678 1.00 22.57 205 ILE A N 1
ATOM 1764 C CA . ILE A 1 225 ? 2.713 -16.930 -9.791 1.00 21.08 205 ILE A CA 1
ATOM 1765 C C . ILE A 1 225 ? 3.901 -17.851 -9.513 1.00 21.71 205 ILE A C 1
ATOM 1766 O O . ILE A 1 225 ? 4.911 -17.823 -10.226 1.00 22.67 205 ILE A O 1
ATOM 1771 N N . LEU A 1 226 ? 3.807 -18.675 -8.461 1.00 23.53 206 LEU A N 1
ATOM 1772 C CA . LEU A 1 226 ? 4.897 -19.605 -8.184 1.00 22.37 206 LEU A CA 1
ATOM 1773 C C . LEU A 1 226 ? 5.119 -20.550 -9.358 1.00 24.50 206 LEU A C 1
ATOM 1774 O O . LEU A 1 226 ? 6.265 -20.847 -9.718 1.00 24.30 206 LEU A O 1
ATOM 1779 N N . ASN A 1 227 ? 4.036 -21.012 -9.993 1.00 23.31 207 ASN A N 1
ATOM 1780 C CA . ASN A 1 227 ? 4.200 -21.859 -11.178 1.00 26.17 207 ASN A CA 1
ATOM 1781 C C . ASN A 1 227 ? 4.934 -21.113 -12.277 1.00 25.09 207 ASN A C 1
ATOM 1782 O O . ASN A 1 227 ? 5.769 -21.695 -12.988 1.00 26.07 207 ASN A O 1
ATOM 1787 N N . THR A 1 228 ? 4.623 -19.820 -12.436 1.00 22.99 208 THR A N 1
ATOM 1788 C CA . THR A 1 228 ? 5.312 -19.002 -13.424 1.00 24.08 208 THR A CA 1
ATOM 1789 C C . THR A 1 228 ? 6.799 -18.906 -13.120 1.00 23.35 208 THR A C 1
ATOM 1790 O O . THR A 1 228 ? 7.621 -18.999 -14.036 1.00 23.42 208 THR A O 1
ATOM 1794 N N . LEU A 1 229 ? 7.169 -18.743 -11.838 1.00 25.10 209 LEU A N 1
ATOM 1795 C CA . LEU A 1 229 ? 8.588 -18.699 -11.480 1.00 23.03 209 LEU A CA 1
ATOM 1796 C C . LEU A 1 229 ? 9.335 -19.921 -12.021 1.00 27.05 209 LEU A C 1
ATOM 1797 O O . LEU A 1 229 ? 10.482 -19.807 -12.470 1.00 26.39 209 LEU A O 1
ATOM 1802 N N . ASP A 1 230 ? 8.673 -21.089 -12.026 1.00 26.10 210 ASP A N 1
ATOM 1803 C CA . ASP A 1 230 ? 9.316 -22.335 -12.433 1.00 26.73 210 ASP A CA 1
ATOM 1804 C C . ASP A 1 230 ? 9.693 -22.353 -13.911 1.00 30.21 210 ASP A C 1
ATOM 1805 O O . ASP A 1 230 ? 10.590 -23.111 -14.308 1.00 30.56 210 ASP A O 1
ATOM 1810 N N . ILE A 1 231 ? 9.017 -21.576 -14.756 1.00 25.68 211 ILE A N 1
ATOM 1811 C CA . ILE A 1 231 ? 9.320 -21.624 -16.182 1.00 27.33 211 ILE A CA 1
ATOM 1812 C C . ILE A 1 231 ? 10.024 -20.374 -16.684 1.00 26.82 211 ILE A C 1
ATOM 1813 O O . ILE A 1 231 ? 10.288 -20.280 -17.886 1.00 25.96 211 ILE A O 1
ATOM 1818 N N . LEU A 1 232 ? 10.345 -19.407 -15.809 1.00 23.74 212 LEU A N 1
ATOM 1819 C CA . LEU A 1 232 ? 11.015 -18.203 -16.301 1.00 25.63 212 LEU A CA 1
ATOM 1820 C C . LEU A 1 232 ? 12.383 -18.519 -16.899 1.00 28.76 212 LEU A C 1
ATOM 1821 O O . LEU A 1 232 ? 12.843 -17.815 -17.806 1.00 29.39 212 LEU A O 1
ATOM 1826 N N . LYS A 1 233 ? 13.047 -19.562 -16.401 1.00 26.00 213 LYS A N 1
ATOM 1827 C CA . LYS A 1 233 ? 14.352 -19.938 -16.928 1.00 27.83 213 LYS A CA 1
ATOM 1828 C C . LYS A 1 233 ? 14.285 -20.338 -18.398 1.00 32.10 213 LYS A C 1
ATOM 1829 O O . LYS A 1 233 ? 15.316 -20.323 -19.079 1.00 36.73 213 LYS A O 1
ATOM 1835 N N . GLU A 1 234 ? 13.100 -20.701 -18.897 1.00 31.33 214 GLU A N 1
ATOM 1836 C CA . GLU A 1 234 ? 12.933 -21.071 -20.300 1.00 30.92 214 GLU A CA 1
ATOM 1837 C C . GLU A 1 234 ? 12.900 -19.868 -21.231 1.00 37.04 214 GLU A C 1
ATOM 1838 O O . GLU A 1 234 ? 13.004 -20.049 -22.454 1.00 35.82 214 GLU A O 1
ATOM 1844 N N . LYS A 1 235 ? 12.749 -18.658 -20.695 1.00 32.30 215 LYS A N 1
ATOM 1845 C CA . LYS A 1 235 ? 12.579 -17.471 -21.515 1.00 30.20 215 LYS A CA 1
ATOM 1846 C C . LYS A 1 235 ? 13.928 -16.898 -21.935 1.00 25.32 215 LYS A C 1
ATOM 1847 O O . LYS A 1 235 ? 14.948 -17.096 -21.273 1.00 29.66 215 LYS A O 1
ATOM 1853 N N . LYS A 1 236 ? 13.904 -16.120 -23.025 1.00 24.91 216 LYS A N 1
ATOM 1854 C CA . LYS A 1 236 ? 15.147 -15.615 -23.602 1.00 25.04 216 LYS A CA 1
ATOM 1855 C C . LYS A 1 236 ? 15.836 -14.602 -22.696 1.00 28.59 216 LYS A C 1
ATOM 1856 O O . LYS A 1 236 ? 17.069 -14.591 -22.599 1.00 26.59 216 LYS A O 1
ATOM 1858 N N . ARG A 1 237 ? 15.074 -13.718 -22.060 1.00 27.08 217 ARG A N 1
ATOM 1859 C CA . ARG A 1 237 ? 15.688 -12.660 -21.258 1.00 24.83 217 ARG A CA 1
ATOM 1860 C C . ARG A 1 237 ? 14.694 -12.210 -20.200 1.00 23.94 217 ARG A C 1
ATOM 1861 O O . ARG A 1 237 ? 13.614 -11.716 -20.532 1.00 22.28 217 ARG A O 1
ATOM 1869 N N . THR A 1 238 ? 15.043 -12.385 -18.929 1.00 22.54 218 THR A N 1
ATOM 1870 C CA . THR A 1 238 ? 14.085 -12.173 -17.855 1.00 20.99 218 THR A CA 1
ATOM 1871 C C . THR A 1 238 ? 14.645 -11.286 -16.757 1.00 24.21 218 THR A C 1
ATOM 1872 O O . THR A 1 238 ? 15.848 -11.279 -16.475 1.00 21.97 218 THR A O 1
ATOM 1876 N N A CYS A 1 239 ? 13.742 -10.556 -16.103 0.70 21.79 219 CYS A N 1
ATOM 1877 N N B CYS A 1 239 ? 13.740 -10.541 -16.144 0.30 21.12 219 CYS A N 1
ATOM 1878 C CA A CYS A 1 239 ? 14.091 -9.741 -14.939 0.70 20.87 219 CYS A CA 1
ATOM 1879 C CA B CYS A 1 239 ? 14.017 -9.808 -14.926 0.30 21.65 219 CYS A CA 1
ATOM 1880 C C A CYS A 1 239 ? 12.923 -9.750 -13.962 0.70 19.22 219 CYS A C 1
ATOM 1881 C C B CYS A 1 239 ? 12.888 -10.056 -13.945 0.30 17.91 219 CYS A C 1
ATOM 1882 O O A CYS A 1 239 ? 11.774 -9.568 -14.373 0.70 23.44 219 CYS A O 1
ATOM 1883 O O B CYS A 1 239 ? 11.757 -10.363 -1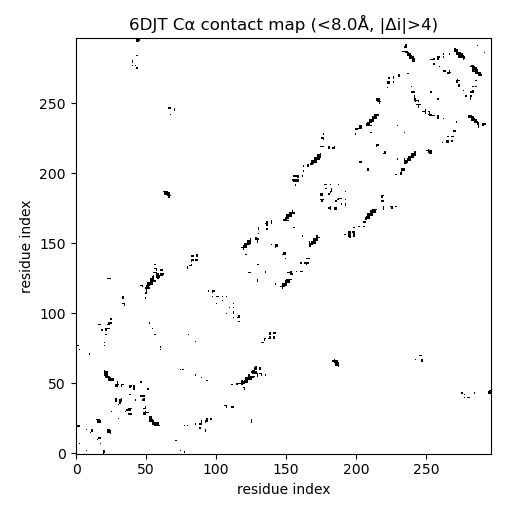4.332 0.30 16.72 219 CYS A O 1
ATOM 1888 N N . ILE A 1 240 ? 13.211 -9.942 -12.664 1.00 20.48 220 ILE A N 1
ATOM 1889 C CA . ILE A 1 240 ? 12.214 -9.784 -11.618 1.00 20.59 220 ILE A CA 1
ATOM 1890 C C . ILE A 1 240 ? 12.424 -8.396 -11.034 1.00 19.96 220 ILE A C 1
ATOM 1891 O O . ILE A 1 240 ? 13.555 -8.024 -10.716 1.00 23.41 220 ILE A O 1
ATOM 1896 N N A ARG A 1 241 ? 11.343 -7.630 -10.908 0.60 19.37 221 ARG A N 1
ATOM 1897 N N B ARG A 1 241 ? 11.352 -7.618 -10.961 0.40 19.53 221 ARG A N 1
ATOM 1898 C CA A ARG A 1 241 ? 11.363 -6.307 -10.293 0.60 18.22 221 ARG A CA 1
ATOM 1899 C CA B ARG A 1 241 ? 11.359 -6.342 -10.268 0.40 18.74 221 ARG A CA 1
ATOM 1900 C C A ARG A 1 241 ? 10.568 -6.382 -8.996 0.60 21.34 221 ARG A C 1
ATOM 1901 C C B ARG A 1 241 ? 10.610 -6.512 -8.960 0.40 20.77 221 ARG A C 1
ATOM 1902 O O A ARG A 1 241 ? 9.391 -6.757 -9.012 0.60 22.32 221 ARG A O 1
ATOM 1903 O O B ARG A 1 241 ? 9.513 -7.080 -8.935 0.40 20.06 221 ARG A O 1
ATOM 1918 N N . THR A 1 242 ? 11.210 -6.032 -7.881 1.00 20.40 222 THR A N 1
ATOM 1919 C CA . THR A 1 242 ? 10.591 -6.048 -6.562 1.00 20.56 222 THR A CA 1
ATOM 1920 C C . THR A 1 242 ? 10.540 -4.610 -6.065 1.00 21.37 222 THR A C 1
ATOM 1921 O O . THR A 1 242 ? 11.576 -3.942 -5.995 1.00 21.46 222 THR A O 1
ATOM 1925 N N . THR A 1 243 ? 9.334 -4.128 -5.779 1.00 20.94 223 THR A N 1
ATOM 1926 C CA . THR A 1 243 ? 9.106 -2.766 -5.303 1.00 17.71 223 THR A CA 1
ATOM 1927 C C . THR A 1 243 ? 8.960 -2.832 -3.795 1.00 21.07 223 THR A C 1
ATOM 1928 O O . THR A 1 243 ? 8.012 -3.447 -3.293 1.00 22.59 223 THR A O 1
ATOM 1932 N N . LEU A 1 244 ? 9.882 -2.192 -3.090 1.00 20.23 224 LEU A N 1
ATOM 1933 C CA . LEU A 1 244 ? 10.032 -2.377 -1.651 1.00 20.16 224 LEU A CA 1
ATOM 1934 C C . LEU A 1 244 ? 9.335 -1.245 -0.908 1.00 23.94 224 LEU A C 1
ATOM 1935 O O . LEU A 1 244 ? 9.542 -0.069 -1.220 1.00 25.74 224 LEU A O 1
ATOM 1940 N N . ILE A 1 245 ? 8.525 -1.610 0.088 1.00 24.81 225 ILE A N 1
ATOM 1941 C CA . ILE A 1 245 ? 7.762 -0.669 0.899 1.00 24.14 225 ILE A CA 1
ATOM 1942 C C . ILE A 1 245 ? 8.144 -0.893 2.355 1.00 22.75 225 ILE A C 1
ATOM 1943 O O . ILE A 1 245 ? 8.029 -2.019 2.856 1.00 25.03 225 ILE A O 1
ATOM 1948 N N . ARG A 1 246 ? 8.553 0.176 3.034 1.00 23.25 226 ARG A N 1
ATOM 1949 C CA . ARG A 1 246 ? 9.059 0.047 4.400 1.00 23.35 226 ARG A CA 1
ATOM 1950 C C . ARG A 1 246 ? 8.044 -0.633 5.300 1.00 28.11 226 ARG A C 1
ATOM 1951 O O . ARG A 1 246 ? 6.894 -0.193 5.397 1.00 29.59 226 ARG A O 1
ATOM 1959 N N . GLY A 1 247 ? 8.473 -1.714 5.951 1.00 30.52 227 GLY A N 1
ATOM 1960 C C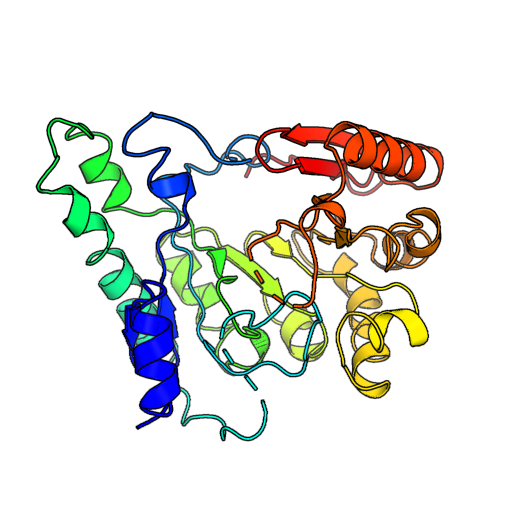A . GLY A 1 247 ? 7.633 -2.428 6.894 1.00 32.04 227 GLY A CA 1
ATOM 1961 C C . GLY A 1 247 ? 6.610 -3.362 6.287 1.00 35.13 227 GLY A C 1
ATOM 1962 O O . GLY A 1 247 ? 5.902 -4.050 7.038 1.00 33.41 227 GLY A O 1
ATOM 1963 N N . TYR A 1 248 ? 6.508 -3.425 4.958 1.00 25.57 228 TYR A N 1
ATOM 1964 C CA . TYR A 1 248 ? 5.573 -4.329 4.306 1.00 25.84 228 TYR A CA 1
ATOM 1965 C C . TYR A 1 248 ? 6.266 -5.541 3.708 1.00 27.25 228 TYR A C 1
ATOM 1966 O O . TYR A 1 248 ? 5.841 -6.675 3.938 1.00 30.96 228 TYR A O 1
ATOM 1975 N N . ASN A 1 249 ? 7.318 -5.320 2.918 1.00 25.60 229 ASN A N 1
ATOM 1976 C CA . ASN A 1 249 ? 7.987 -6.431 2.251 1.00 25.53 229 ASN A CA 1
ATOM 1977 C C . ASN A 1 249 ? 9.493 -6.231 2.201 1.00 22.99 229 ASN A C 1
ATOM 1978 O O . ASN A 1 249 ? 10.155 -6.813 1.330 1.00 26.45 229 ASN A O 1
ATOM 1983 N N . ASP A 1 250 ? 10.053 -5.414 3.091 1.00 24.21 230 ASP A N 1
ATOM 1984 C CA . ASP A 1 250 ? 11.444 -5.039 2.922 1.00 29.32 230 ASP A CA 1
ATOM 1985 C C . ASP A 1 250 ? 12.406 -5.962 3.670 1.00 25.44 230 ASP A C 1
ATOM 1986 O O . ASP A 1 250 ? 13.588 -5.638 3.785 1.00 29.27 230 ASP A O 1
ATOM 1991 N N . ASP A 1 251 ? 11.953 -7.132 4.117 1.00 26.56 231 ASP A N 1
ATOM 1992 C CA . ASP A 1 251 ? 12.891 -8.130 4.640 1.00 24.08 231 ASP A CA 1
ATOM 1993 C C . ASP A 1 251 ? 13.399 -8.921 3.440 1.00 24.09 231 ASP A C 1
ATOM 1994 O O . ASP A 1 251 ? 12.823 -9.941 3.057 1.00 26.13 231 ASP A O 1
ATOM 1999 N N . ILE A 1 252 ? 14.507 -8.453 2.851 1.00 21.41 232 ILE A N 1
ATOM 2000 C CA . ILE A 1 252 ? 14.903 -8.923 1.513 1.00 21.23 232 ILE A CA 1
ATOM 2001 C C . ILE A 1 252 ? 15.264 -10.407 1.518 1.00 21.54 232 ILE A C 1
ATOM 2002 O O . ILE A 1 252 ? 15.063 -11.098 0.513 1.00 22.78 232 ILE A O 1
ATOM 2007 N N . LEU A 1 253 ? 15.757 -10.944 2.652 1.00 24.25 233 LEU A N 1
ATOM 2008 C CA . LEU A 1 253 ? 16.157 -12.349 2.652 1.00 24.21 233 LEU A CA 1
ATOM 2009 C C . LEU A 1 253 ? 14.965 -13.285 2.536 1.00 23.26 233 LEU A C 1
ATOM 2010 O O . LEU A 1 253 ? 15.134 -14.459 2.172 1.00 26.47 233 LEU A O 1
ATOM 2015 N N . LYS A 1 254 ? 13.760 -12.790 2.805 1.00 21.15 234 LYS A N 1
ATOM 2016 C CA . LYS A 1 254 ? 12.577 -13.629 2.654 1.00 23.26 234 LYS A CA 1
ATOM 2017 C C . LYS A 1 254 ? 12.239 -13.897 1.190 1.00 25.94 234 LYS A C 1
ATOM 2018 O O . LYS A 1 254 ? 11.455 -14.817 0.913 1.00 25.03 234 LYS A O 1
ATOM 2024 N N . PHE A 1 255 ? 12.832 -13.143 0.252 1.00 21.82 235 PHE A N 1
ATOM 2025 C CA . PHE A 1 255 ? 12.644 -13.369 -1.184 1.00 21.11 235 PHE A CA 1
ATOM 2026 C C . PHE A 1 255 ? 13.629 -14.363 -1.796 1.00 26.65 235 PHE A C 1
ATOM 2027 O O . PHE A 1 255 ? 13.444 -14.763 -2.958 1.00 24.29 235 PHE A O 1
ATOM 2035 N N . VAL A 1 256 ? 14.699 -14.726 -1.086 1.00 27.17 236 VAL A N 1
ATOM 2036 C CA . VAL A 1 256 ? 15.840 -15.372 -1.741 1.00 26.59 236 VAL A CA 1
ATOM 2037 C C . VAL A 1 256 ? 15.433 -16.689 -2.394 1.00 27.73 236 VAL A C 1
ATOM 2038 O O . VAL A 1 256 ? 15.780 -16.955 -3.551 1.00 27.17 236 VAL A O 1
ATOM 2042 N N A GLU A 1 257 ? 14.688 -17.532 -1.668 0.70 26.98 237 GLU A N 1
ATOM 2043 N N B GLU A 1 257 ? 14.687 -17.527 -1.668 0.30 27.82 237 GLU A N 1
ATOM 2044 C CA A GLU A 1 257 ? 14.308 -18.824 -2.243 0.70 29.73 237 GLU A CA 1
ATOM 2045 C CA B GLU A 1 257 ? 14.289 -18.816 -2.231 0.30 29.34 237 GLU A CA 1
ATOM 2046 C C A GLU A 1 257 ? 13.473 -18.652 -3.507 0.70 29.80 237 GLU A C 1
ATOM 2047 C C B GLU A 1 257 ? 13.488 -18.638 -3.514 0.30 29.07 237 GLU A C 1
ATOM 2048 O O A GLU A 1 257 ? 13.604 -19.445 -4.444 0.70 26.58 237 GLU A O 1
ATOM 2049 O O B GLU A 1 257 ? 13.657 -19.404 -4.469 0.30 27.75 237 GLU A O 1
ATOM 2054 N N . LEU A 1 258 ? 12.614 -17.628 -3.559 1.00 25.97 238 LEU A N 1
ATOM 2055 C CA . LEU A 1 258 ? 11.836 -17.394 -4.774 1.00 28.67 238 LEU A CA 1
ATOM 2056 C C . LEU A 1 258 ? 12.724 -16.912 -5.911 1.00 29.42 238 LEU A C 1
ATOM 2057 O O . LEU A 1 258 ? 12.550 -17.335 -7.065 1.00 25.19 238 LEU A O 1
ATOM 2062 N N . TYR A 1 259 ? 13.668 -16.013 -5.613 1.00 23.65 239 TYR A N 1
ATOM 2063 C CA . TYR A 1 259 ? 14.577 -15.533 -6.654 1.00 25.26 239 TYR A CA 1
ATOM 2064 C C . TYR A 1 259 ? 15.409 -16.681 -7.223 1.00 28.70 239 TYR A C 1
ATOM 2065 O O . TYR A 1 259 ? 15.613 -16.765 -8.440 1.00 25.60 239 TYR A O 1
ATOM 2074 N N . GLU A 1 260 ? 15.912 -17.569 -6.354 1.00 26.12 240 GLU A N 1
ATOM 2075 C CA . GLU A 1 260 ? 16.698 -18.708 -6.842 1.00 22.85 240 GLU A CA 1
ATOM 2076 C C . GLU A 1 260 ? 15.834 -19.677 -7.636 1.00 28.64 240 GLU A C 1
ATOM 2077 O O . GLU A 1 260 ? 16.271 -20.212 -8.663 1.00 29.25 240 GLU A O 1
ATOM 2083 N N . ARG A 1 261 ? 14.611 -19.931 -7.167 1.00 24.68 241 ARG A N 1
ATOM 2084 C CA . ARG A 1 261 ? 13.681 -20.763 -7.929 1.00 26.94 241 ARG A CA 1
ATOM 2085 C C . ARG A 1 261 ? 13.468 -20.200 -9.330 1.00 25.65 241 ARG A C 1
ATOM 2086 O O . ARG A 1 261 ? 13.478 -20.943 -10.329 1.00 27.95 241 ARG A O 1
ATOM 2094 N N . ALA A 1 262 ? 13.311 -18.880 -9.421 1.00 24.01 242 ALA A N 1
ATOM 2095 C CA . ALA A 1 262 ? 13.009 -18.219 -10.689 1.00 24.71 242 ALA A CA 1
ATOM 2096 C C . ALA A 1 262 ? 14.181 -18.286 -11.658 1.00 23.19 242 ALA A C 1
ATOM 2097 O O . ALA A 1 262 ? 13.973 -18.422 -12.871 1.00 23.44 242 ALA A O 1
ATOM 2099 N N . ASP A 1 263 ? 15.415 -18.167 -11.156 1.00 24.96 243 ASP A N 1
ATOM 2100 C CA . ASP A 1 263 ? 16.619 -18.334 -11.984 1.00 24.58 243 ASP A CA 1
ATOM 2101 C C . ASP A 1 263 ? 16.608 -17.405 -13.208 1.00 22.89 243 ASP A C 1
ATOM 2102 O O . ASP A 1 263 ? 16.853 -17.831 -14.340 1.00 25.34 243 ASP A O 1
ATOM 2107 N N . VAL A 1 264 ? 16.292 -16.125 -12.972 1.00 24.16 244 VAL A N 1
ATOM 2108 C CA . VAL A 1 264 ? 16.166 -15.120 -14.032 1.00 21.02 244 VAL A CA 1
ATOM 2109 C C . VAL A 1 264 ? 17.512 -14.465 -14.318 1.00 21.94 244 VAL A C 1
ATOM 2110 O O . VAL A 1 264 ? 18.473 -14.637 -13.566 1.00 24.16 244 VAL A O 1
ATOM 2114 N N . HIS A 1 265 ? 17.602 -13.686 -15.402 1.00 20.50 245 HIS A N 1
ATOM 2115 C CA . HIS A 1 265 ? 18.886 -13.066 -15.715 1.00 23.49 245 HIS A CA 1
ATOM 2116 C C . HIS A 1 265 ? 19.211 -11.904 -14.790 1.00 21.14 245 HIS A C 1
ATOM 2117 O O . HIS A 1 265 ? 20.379 -11.717 -14.432 1.00 23.10 245 HIS A O 1
ATOM 2124 N N . PHE A 1 266 ? 18.214 -11.086 -14.442 1.00 22.29 246 PHE A N 1
ATOM 2125 C CA . PHE A 1 266 ? 18.449 -9.871 -13.664 1.00 21.21 246 PHE A CA 1
ATOM 2126 C C . PHE A 1 266 ? 17.374 -9.706 -12.602 1.00 20.66 246 PHE A C 1
ATOM 2127 O O . PHE A 1 266 ? 16.267 -10.236 -12.711 1.00 21.32 246 PHE A O 1
ATOM 2135 N N . ILE A 1 267 ? 17.711 -8.951 -11.563 1.00 22.54 247 ILE A N 1
ATOM 2136 C CA . ILE A 1 267 ? 16.734 -8.511 -10.578 1.00 19.13 247 ILE A CA 1
ATOM 2137 C C . ILE A 1 267 ? 16.895 -7.008 -10.428 1.00 18.76 247 ILE A C 1
ATOM 2138 O O . ILE A 1 267 ? 18.027 -6.511 -10.352 1.00 23.06 247 ILE A O 1
ATOM 2143 N N . GLU A 1 268 ? 15.773 -6.287 -10.421 1.00 18.45 248 GLU A N 1
ATOM 2144 C CA . GLU A 1 268 ? 15.736 -4.878 -10.034 1.00 21.36 248 GLU A CA 1
ATOM 2145 C C . GLU A 1 268 ? 15.073 -4.766 -8.665 1.00 22.65 248 GLU A C 1
ATOM 2146 O O . GLU A 1 268 ? 13.922 -5.179 -8.487 1.00 22.83 248 GLU A O 1
ATOM 2152 N N . LEU A 1 269 ? 15.7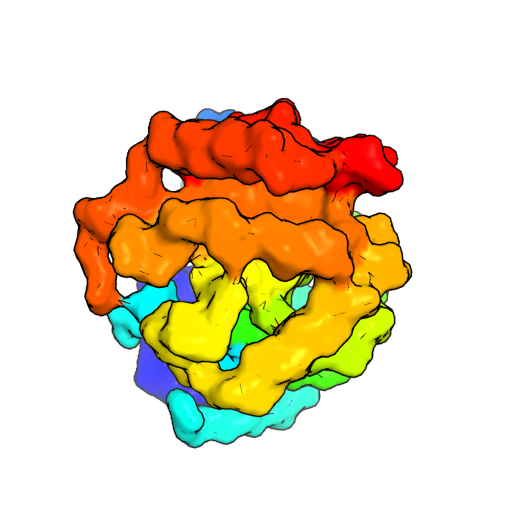99 -4.188 -7.714 1.00 21.11 249 LEU A N 1
ATOM 2153 C CA . LEU A 1 269 ? 15.269 -3.840 -6.404 1.00 19.07 249 LEU A CA 1
ATOM 2154 C C . LEU A 1 269 ? 15.013 -2.341 -6.412 1.00 19.93 249 LEU A C 1
ATOM 2155 O O . LEU A 1 269 ? 15.947 -1.558 -6.615 1.00 22.97 249 LEU A O 1
ATOM 2160 N N . LYS A 1 270 ? 13.756 -1.942 -6.193 1.00 19.85 250 LYS A N 1
ATOM 2161 C CA . LYS A 1 270 ? 13.349 -0.550 -6.367 1.00 20.31 250 LYS A CA 1
ATOM 2162 C C . LYS A 1 270 ? 12.527 -0.079 -5.175 1.00 23.82 250 LYS A C 1
ATOM 2163 O O . LYS A 1 270 ? 11.663 -0.807 -4.689 1.00 24.40 250 LYS A O 1
ATOM 2169 N N . SER A 1 271 ? 12.772 1.150 -4.703 1.00 22.14 251 SER A N 1
ATOM 2170 C CA . SER A 1 271 ? 11.898 1.668 -3.669 1.00 19.59 251 SER A CA 1
ATOM 2171 C C . SER A 1 271 ? 10.535 2.017 -4.239 1.00 24.00 251 SER A C 1
ATOM 2172 O O . SER A 1 271 ? 10.413 2.505 -5.370 1.00 25.23 251 SER A O 1
ATOM 2175 N N . TYR A 1 272 ? 9.506 1.747 -3.447 1.00 25.00 252 TYR A N 1
ATOM 2176 C CA . TYR A 1 272 ? 8.232 2.431 -3.611 1.00 22.82 252 TYR A CA 1
ATOM 2177 C C . TYR A 1 272 ? 8.467 3.931 -3.761 1.00 25.06 252 TYR A C 1
ATOM 2178 O O . TYR A 1 272 ? 9.293 4.518 -3.061 1.00 27.66 252 TYR A O 1
ATOM 2187 N N A MET A 1 273 ? 7.718 4.546 -4.674 0.70 28.66 253 MET A N 1
ATOM 2188 N N B MET A 1 273 ? 7.743 4.552 -4.689 0.30 29.02 253 MET A N 1
ATOM 2189 C CA A MET A 1 273 ? 7.784 5.982 -4.933 0.70 33.44 253 MET A CA 1
ATOM 2190 C CA B MET A 1 273 ? 7.815 5.994 -4.901 0.30 33.42 253 MET A CA 1
ATOM 2191 C C A MET A 1 273 ? 6.432 6.597 -4.602 0.70 35.14 253 MET A C 1
ATOM 2192 C C B MET A 1 273 ? 6.450 6.592 -4.594 0.30 34.99 253 MET A C 1
ATOM 2193 O O A MET A 1 273 ? 5.425 6.257 -5.232 0.70 37.69 253 MET A O 1
ATOM 2194 O O B MET A 1 273 ? 5.454 6.234 -5.231 0.30 36.51 253 MET A O 1
ATOM 2203 N N . HIS A 1 274 ? 6.409 7.501 -3.622 1.00 34.10 254 HIS A N 1
ATOM 2204 C CA . HIS A 1 274 ? 5.147 8.001 -3.085 1.00 42.00 254 HIS A CA 1
ATOM 2205 C C . HIS A 1 274 ? 4.509 9.045 -3.993 1.00 59.42 254 HIS A C 1
ATOM 2206 O O . HIS A 1 274 ? 5.165 10.005 -4.410 1.00 56.94 254 HIS A O 1
ATOM 2213 N N . VAL A 1 275 ? 3.217 8.866 -4.264 1.00 76.91 255 VAL A N 1
ATOM 2214 C CA . VAL A 1 275 ? 2.397 9.826 -5.008 1.00 87.63 255 VAL A CA 1
ATOM 2215 C C . VAL A 1 275 ? 3.009 10.147 -6.365 1.00 90.12 255 VAL A C 1
ATOM 2216 O O . VAL A 1 275 ? 3.160 9.265 -7.210 1.00 88.48 255 VAL A O 1
ATOM 2218 N N . ARG A 1 281 ? -2.912 6.064 0.505 1.00 89.63 261 ARG A N 1
ATOM 2219 C CA . ARG A 1 281 ? -2.877 4.716 1.070 1.00 88.65 261 ARG A CA 1
ATOM 2220 C C . ARG A 1 281 ? -1.574 4.469 1.831 1.00 86.04 261 ARG A C 1
ATOM 2221 O O . ARG A 1 281 ? -1.565 3.815 2.875 1.00 91.53 261 ARG A O 1
ATOM 2223 N N . LEU A 1 282 ? -0.478 4.998 1.296 1.00 73.29 262 LEU A N 1
ATOM 2224 C CA . LEU A 1 282 ? 0.838 4.930 1.911 1.00 55.99 262 LEU A CA 1
ATOM 2225 C C . LEU A 1 282 ? 1.367 6.347 2.113 1.00 54.44 262 LEU A C 1
ATOM 2226 O O . LEU A 1 282 ? 0.812 7.319 1.595 1.00 52.05 262 LEU A O 1
ATOM 2231 N N . LYS A 1 283 ? 2.455 6.468 2.868 1.00 42.10 263 LYS A N 1
ATOM 2232 C CA . LYS A 1 283 ? 3.043 7.771 3.145 1.00 43.03 263 LYS A CA 1
ATOM 2233 C C . LYS A 1 283 ? 4.455 7.853 2.581 1.00 38.39 263 LYS A C 1
ATOM 2234 O O . LYS A 1 283 ? 5.094 6.837 2.294 1.00 36.41 263 LYS A O 1
ATOM 2237 N N . LYS A 1 284 ? 4.927 9.092 2.416 1.00 35.88 264 LYS A N 1
ATOM 2238 C CA . LYS A 1 284 ? 6.277 9.320 1.906 1.00 38.16 264 LYS A CA 1
ATOM 2239 C C . LYS A 1 284 ? 7.328 8.593 2.735 1.00 33.46 264 LYS A C 1
ATOM 2240 O O . LYS A 1 284 ? 8.322 8.104 2.183 1.00 35.60 264 LYS A O 1
ATOM 2243 N N . GLU A 1 285 ? 7.125 8.508 4.056 1.00 34.02 265 GLU A N 1
ATOM 2244 C CA . GLU A 1 285 ? 8.045 7.808 4.946 1.00 35.59 265 GLU A CA 1
ATOM 2245 C C . GLU A 1 285 ? 8.119 6.310 4.661 1.00 36.19 265 GLU A C 1
ATOM 2246 O O . GLU A 1 285 ? 9.009 5.639 5.197 1.00 34.11 265 GLU A O 1
ATOM 2252 N N . ASP A 1 286 ? 7.203 5.767 3.858 1.00 32.21 266 ASP A N 1
ATOM 2253 C CA . ASP A 1 286 ? 7.277 4.356 3.487 1.00 30.67 266 ASP A CA 1
ATOM 2254 C C . ASP A 1 286 ? 8.245 4.099 2.343 1.00 27.09 266 ASP A C 1
ATOM 2255 O O . ASP A 1 286 ? 8.492 2.929 2.012 1.00 27.90 266 ASP A O 1
ATOM 2260 N N . MET A 1 287 ? 8.766 5.153 1.713 1.00 27.58 267 MET A N 1
ATOM 2261 C CA . MET A 1 287 ? 9.838 5.001 0.741 1.00 26.83 267 MET A CA 1
ATOM 2262 C C . MET A 1 287 ? 11.134 4.648 1.458 1.00 25.26 267 MET A C 1
ATOM 2263 O O . MET A 1 287 ? 11.368 5.054 2.600 1.00 28.91 267 MET A O 1
ATOM 2268 N N A LEU A 1 288 ? 11.964 3.849 0.789 0.80 24.43 268 LEU A N 1
ATOM 2269 N N B LEU A 1 288 ? 11.980 3.887 0.773 0.20 23.99 268 LEU A N 1
ATOM 2270 C CA A LEU A 1 288 ? 13.297 3.538 1.280 0.80 25.56 268 LEU A CA 1
ATOM 2271 C CA B LEU A 1 288 ? 13.299 3.538 1.277 0.20 25.09 268 LEU A CA 1
ATOM 2272 C C A LEU A 1 288 ? 14.295 4.525 0.698 0.80 26.72 268 LEU A C 1
ATOM 2273 C C B LEU A 1 288 ? 14.340 4.469 0.674 0.20 25.86 268 LEU A C 1
ATOM 2274 O O A LEU A 1 288 ? 14.173 4.931 -0.460 0.80 26.07 268 LEU A O 1
ATOM 2275 O O B LEU A 1 288 ? 14.291 4.779 -0.520 0.20 25.84 268 LEU A O 1
ATOM 2284 N N . GLN A 1 289 ? 15.280 4.914 1.505 1.00 24.15 269 GLN A N 1
ATOM 2285 C CA . GLN A 1 289 ? 16.376 5.739 1.003 1.00 25.76 269 GLN A CA 1
ATOM 2286 C C . GLN A 1 289 ? 17.224 4.930 0.025 1.00 22.74 269 GLN A C 1
ATOM 2287 O O . GLN A 1 289 ? 17.248 3.694 0.072 1.00 21.98 269 GLN A O 1
ATOM 2293 N N . HIS A 1 290 ? 17.902 5.617 -0.906 1.00 22.24 270 HIS A N 1
ATOM 2294 C CA . HIS A 1 290 ? 18.723 4.844 -1.834 1.00 20.38 270 HIS A CA 1
ATOM 2295 C C . HIS A 1 290 ? 19.784 4.039 -1.091 1.00 24.16 270 HIS A C 1
ATOM 2296 O O . HIS A 1 290 ? 20.078 2.904 -1.478 1.00 25.33 270 HIS A O 1
ATOM 2303 N N . ASP A 1 291 ? 20.319 4.575 0.019 1.00 24.11 271 ASP A N 1
ATOM 2304 C CA . ASP A 1 291 ? 21.294 3.796 0.780 1.00 21.69 271 ASP A CA 1
ATOM 2305 C C . ASP A 1 291 ? 20.680 2.514 1.317 1.00 24.32 271 ASP A C 1
ATOM 2306 O O . ASP A 1 291 ? 21.367 1.488 1.394 1.00 24.09 271 ASP A O 1
ATOM 2311 N N . GLU A 1 292 ? 19.390 2.542 1.659 1.00 22.88 272 GLU A N 1
ATOM 2312 C CA . GLU A 1 292 ? 18.729 1.322 2.111 1.00 22.68 272 GLU A CA 1
ATOM 2313 C C . GLU A 1 292 ? 18.556 0.336 0.964 1.00 22.59 272 GLU A C 1
ATOM 2314 O O . GLU A 1 292 ? 18.714 -0.879 1.155 1.00 22.84 272 GLU A O 1
ATOM 2320 N N . ILE A 1 293 ? 18.227 0.837 -0.235 1.00 22.51 273 ILE A N 1
ATOM 2321 C CA . ILE A 1 293 ? 18.132 -0.035 -1.405 1.00 22.98 273 ILE A CA 1
ATOM 2322 C C . ILE A 1 293 ? 19.470 -0.714 -1.655 1.00 22.47 273 ILE A C 1
ATOM 2323 O O . ILE A 1 293 ? 19.537 -1.926 -1.902 1.00 23.57 273 ILE A O 1
ATOM 2328 N N . LEU A 1 294 ? 20.560 0.051 -1.548 1.00 22.37 274 LEU A N 1
ATOM 2329 C CA . LEU A 1 294 ? 21.889 -0.520 -1.724 1.00 23.64 274 LEU A CA 1
ATOM 2330 C C . LEU A 1 294 ? 22.215 -1.523 -0.620 1.00 22.86 274 LEU A C 1
ATOM 2331 O O . LEU A 1 294 ? 22.827 -2.565 -0.891 1.00 22.76 274 LEU A O 1
ATOM 2336 N N . LYS A 1 295 ? 21.835 -1.221 0.628 1.00 22.87 275 LYS A N 1
ATOM 2337 C CA . LYS A 1 295 ? 22.047 -2.182 1.716 1.00 24.36 275 LYS A CA 1
ATOM 2338 C C . LYS A 1 295 ? 21.343 -3.502 1.417 1.00 26.02 275 LYS A C 1
ATOM 2339 O O . LYS A 1 295 ? 21.938 -4.581 1.535 1.00 24.27 275 LYS A O 1
ATOM 2345 N N . LEU A 1 296 ? 20.065 -3.434 1.042 1.00 23.84 276 LEU A N 1
ATOM 2346 C CA . LEU A 1 296 ? 19.311 -4.654 0.765 1.00 25.87 276 LEU A CA 1
ATOM 2347 C C . LEU A 1 296 ? 19.864 -5.391 -0.453 1.00 24.42 276 LEU A C 1
ATOM 2348 O O . LEU A 1 296 ? 19.890 -6.630 -0.469 1.00 22.97 276 LEU A O 1
ATOM 2353 N N . ALA A 1 297 ? 20.316 -4.653 -1.473 1.00 24.10 277 ALA A N 1
ATOM 2354 C CA . ALA A 1 297 ? 20.897 -5.295 -2.651 1.00 23.74 277 ALA A CA 1
ATOM 2355 C C . ALA A 1 297 ? 22.188 -6.021 -2.298 1.00 23.76 277 ALA A C 1
ATOM 2356 O O . ALA A 1 297 ? 22.441 -7.128 -2.788 1.00 23.32 277 ALA A O 1
ATOM 2358 N N . LYS A 1 298 ? 23.012 -5.413 -1.440 1.00 26.67 278 LYS A N 1
ATOM 2359 C CA . LYS A 1 298 ? 24.233 -6.068 -0.977 1.00 25.75 278 LYS A CA 1
ATOM 2360 C C . LYS A 1 298 ? 23.923 -7.298 -0.134 1.00 24.61 278 LYS A C 1
ATOM 2361 O O . LYS A 1 298 ? 24.611 -8.318 -0.249 1.00 27.86 278 LYS A O 1
ATOM 2367 N N . MET A 1 299 ? 22.915 -7.217 0.741 1.00 24.55 279 MET A N 1
ATOM 2368 C CA . MET A 1 299 ? 22.484 -8.413 1.468 1.00 23.03 279 MET A CA 1
ATOM 2369 C C . MET A 1 299 ? 22.029 -9.507 0.501 1.00 25.49 279 MET A C 1
ATOM 2370 O O . MET A 1 299 ? 22.363 -10.692 0.679 1.00 24.81 279 MET A O 1
ATOM 2375 N N . LEU A 1 300 ? 21.268 -9.136 -0.528 1.00 23.62 280 LEU A N 1
ATOM 2376 C CA . LEU A 1 300 ? 20.840 -10.128 -1.512 1.00 26.64 280 LEU A CA 1
ATOM 2377 C C . LEU A 1 300 ? 22.048 -10.764 -2.190 1.00 23.69 280 LEU A C 1
ATOM 2378 O O . LEU A 1 300 ? 22.130 -11.995 -2.330 1.00 25.83 280 LEU A O 1
ATOM 2383 N N . ASP A 1 301 ? 22.999 -9.928 -2.601 1.00 26.12 281 ASP A N 1
ATOM 2384 C CA . ASP A 1 301 ? 24.245 -10.385 -3.202 1.00 27.75 281 ASP A CA 1
ATOM 2385 C C . ASP A 1 301 ? 24.966 -11.375 -2.290 1.00 27.27 281 ASP A C 1
ATOM 2386 O O . ASP A 1 301 ? 25.367 -12.462 -2.728 1.00 33.82 281 ASP A O 1
ATOM 2391 N N . GLU A 1 302 ? 25.107 -11.031 -1.008 1.00 24.48 282 GLU A N 1
ATOM 2392 C CA . GLU A 1 302 ? 25.808 -11.898 -0.064 1.00 26.91 282 GLU A CA 1
ATOM 2393 C C . GLU A 1 302 ? 25.107 -13.230 0.166 1.00 35.53 282 GLU A C 1
ATOM 2394 O O . GLU A 1 302 ? 25.738 -14.170 0.664 1.00 34.87 282 GLU A O 1
ATOM 2400 N N . ASN A 1 303 ? 23.820 -13.333 -0.154 1.00 24.83 283 ASN A N 1
ATOM 2401 C CA . ASN A 1 303 ? 23.026 -14.491 0.235 1.00 27.38 283 ASN A CA 1
ATOM 2402 C C . ASN A 1 303 ? 22.420 -15.232 -0.945 1.00 26.55 283 ASN A C 1
ATOM 2403 O O . ASN A 1 303 ? 21.515 -16.049 -0.740 1.00 28.37 283 ASN A O 1
ATOM 2408 N N . SER A 1 304 ? 22.871 -14.961 -2.167 1.00 26.94 284 SER A N 1
ATOM 2409 C CA . SER A 1 304 ? 22.217 -15.515 -3.346 1.00 29.62 284 SER A CA 1
ATOM 2410 C C . SER A 1 304 ? 23.213 -15.565 -4.494 1.00 27.01 284 SER A C 1
ATOM 2411 O O . SER A 1 304 ? 24.328 -15.043 -4.407 1.00 29.76 284 SER A O 1
ATOM 2414 N N . SER A 1 305 ? 22.782 -16.178 -5.593 1.00 29.35 285 SER A N 1
ATOM 2415 C CA . SER A 1 305 ? 23.619 -16.193 -6.781 1.00 29.48 285 SER A CA 1
ATOM 2416 C C . SER A 1 305 ? 23.469 -14.928 -7.622 1.00 30.03 285 SER A C 1
ATOM 2417 O O . SER A 1 305 ? 24.024 -14.859 -8.719 1.00 32.04 285 SER A O 1
ATOM 2420 N N . TYR A 1 306 ? 22.750 -13.926 -7.135 1.00 26.36 286 TYR A N 1
ATOM 2421 C CA . TYR A 1 306 ? 22.564 -12.674 -7.857 1.00 27.93 286 TYR A CA 1
ATOM 2422 C C . TYR A 1 306 ? 23.534 -11.633 -7.313 1.00 38.84 286 TYR A C 1
ATOM 2423 O O . TYR A 1 306 ? 23.603 -11.419 -6.102 1.00 41.26 286 TYR A O 1
ATOM 2432 N N . LYS A 1 307 ? 24.278 -10.993 -8.206 1.00 28.33 287 LYS A N 1
ATOM 2433 C CA . LYS A 1 307 ? 25.362 -10.096 -7.832 1.00 27.43 287 LYS A CA 1
ATOM 2434 C C . LYS A 1 307 ? 25.022 -8.663 -8.218 1.00 23.62 287 LYS A C 1
ATOM 2435 O O . LYS A 1 307 ? 24.519 -8.412 -9.315 1.00 26.04 287 LYS A O 1
ATOM 2441 N N . LEU A 1 308 ? 25.300 -7.732 -7.307 1.00 27.32 288 LEU A N 1
ATOM 2442 C CA . LEU A 1 308 ? 25.021 -6.319 -7.544 1.00 24.58 288 LEU A CA 1
ATOM 2443 C C . LEU A 1 308 ? 25.969 -5.780 -8.610 1.00 27.48 288 LEU A C 1
ATOM 2444 O O . LEU A 1 308 ? 27.190 -5.878 -8.462 1.00 29.57 288 LEU A O 1
ATOM 2449 N N . ILE A 1 309 ? 25.426 -5.211 -9.687 1.00 24.87 289 ILE A N 1
ATOM 2450 C CA . ILE A 1 309 ? 26.273 -4.737 -10.776 1.00 27.48 289 ILE A CA 1
ATOM 2451 C C . ILE A 1 309 ? 26.050 -3.273 -11.138 1.00 31.50 289 ILE A C 1
ATOM 2452 O O . ILE A 1 309 ? 26.903 -2.693 -11.834 1.00 32.35 289 ILE A O 1
ATOM 2457 N N . ASP A 1 310 ? 24.948 -2.647 -10.727 1.00 29.27 290 ASP A N 1
ATOM 2458 C CA . ASP A 1 310 ? 24.689 -1.256 -11.093 1.00 25.11 290 ASP A CA 1
ATOM 2459 C C . ASP A 1 310 ? 23.599 -0.721 -10.174 1.00 27.53 290 ASP A C 1
ATOM 2460 O O . ASP A 1 310 ? 22.930 -1.481 -9.467 1.00 25.35 290 ASP A O 1
ATOM 2465 N N . ASP A 1 311 ? 23.420 0.601 -10.199 1.00 26.46 291 ASP A N 1
ATOM 2466 C CA . ASP A 1 311 ? 22.382 1.237 -9.397 1.00 25.41 291 ASP A CA 1
ATOM 2467 C C . ASP A 1 311 ? 22.122 2.627 -9.951 1.00 25.20 291 ASP A C 1
ATOM 2468 O O . ASP A 1 311 ? 22.957 3.191 -10.662 1.00 26.98 291 ASP A O 1
ATOM 2473 N N . SER A 1 312 ? 20.943 3.170 -9.627 1.00 22.05 292 SER A N 1
ATOM 2474 C CA . SER A 1 312 ? 20.582 4.539 -10.007 1.00 23.77 292 SER A CA 1
ATOM 2475 C C . SER A 1 312 ? 19.900 5.212 -8.827 1.00 29.52 292 SER A C 1
ATOM 2476 O O . SER A 1 312 ? 18.768 4.858 -8.489 1.00 27.63 292 SER A O 1
ATOM 2479 N N . GLU A 1 313 ? 20.577 6.196 -8.233 1.00 25.78 293 GLU A N 1
ATOM 2480 C CA . GLU A 1 313 ? 20.029 6.925 -7.091 1.00 23.24 293 GLU A CA 1
ATOM 2481 C C . GLU A 1 313 ? 18.774 7.702 -7.477 1.00 30.27 293 GLU A C 1
ATOM 2482 O O . GLU A 1 313 ? 17.818 7.763 -6.690 1.00 25.89 293 GLU A O 1
ATOM 2488 N N . ASP A 1 314 ? 18.742 8.259 -8.701 1.00 29.74 294 ASP A N 1
ATOM 2489 C CA . ASP A 1 314 ? 17.593 9.037 -9.172 1.00 35.27 294 ASP A CA 1
ATOM 2490 C C . ASP A 1 314 ? 16.291 8.271 -9.012 1.00 32.39 294 ASP A C 1
ATOM 2491 O O . ASP A 1 314 ? 15.256 8.850 -8.667 1.00 34.50 294 ASP A O 1
ATOM 2496 N N . SER A 1 315 ? 16.313 6.975 -9.310 1.00 23.02 295 SER A N 1
ATOM 2497 C CA . SER A 1 315 ? 15.120 6.149 -9.292 1.00 20.60 295 SER A CA 1
ATOM 2498 C C . SER A 1 315 ? 15.151 5.125 -8.168 1.00 23.03 295 SER A C 1
ATOM 2499 O O . SER A 1 315 ? 14.265 4.272 -8.115 1.00 24.91 295 SER A O 1
ATOM 2502 N N . ARG A 1 316 ? 16.133 5.223 -7.261 1.00 23.08 296 ARG A N 1
ATOM 2503 C CA . ARG A 1 316 ? 16.247 4.344 -6.084 1.00 22.89 296 ARG A CA 1
ATOM 2504 C C . ARG A 1 316 ? 16.130 2.872 -6.467 1.00 27.25 296 ARG A C 1
ATOM 2505 O O . ARG A 1 316 ? 15.316 2.123 -5.922 1.00 23.33 296 ARG A O 1
ATOM 2513 N N . VAL A 1 317 ? 16.970 2.456 -7.416 1.00 22.93 297 VAL A N 1
ATOM 2514 C CA . VAL A 1 317 ? 16.920 1.105 -7.959 1.00 19.77 297 VAL A CA 1
ATOM 2515 C C . VAL A 1 317 ? 18.331 0.540 -8.021 1.00 21.57 297 VAL A C 1
ATOM 2516 O O . VAL A 1 317 ? 19.288 1.263 -8.324 1.00 25.48 297 VAL A O 1
ATOM 2520 N N . ALA A 1 318 ? 18.457 -0.747 -7.701 1.00 19.26 298 ALA A N 1
ATOM 2521 C CA . ALA A 1 318 ? 19.692 -1.510 -7.843 1.00 19.39 298 ALA A CA 1
ATOM 2522 C C . ALA A 1 318 ? 19.466 -2.630 -8.844 1.00 24.71 298 ALA A C 1
ATOM 2523 O O . ALA A 1 318 ? 18.389 -3.227 -8.877 1.00 22.57 298 ALA A O 1
ATOM 2525 N N . LEU A 1 319 ? 20.486 -2.911 -9.652 1.00 22.32 299 LEU A N 1
ATOM 2526 C CA . LEU A 1 319 ? 20.450 -3.978 -10.647 1.00 20.16 299 LEU A CA 1
ATOM 2527 C C . LEU A 1 319 ? 21.367 -5.114 -10.207 1.00 23.16 299 LEU A C 1
ATOM 2528 O O . LEU A 1 319 ? 22.564 -4.897 -9.971 1.00 23.89 299 LEU A O 1
ATOM 2533 N N . LEU A 1 320 ? 20.816 -6.324 -10.118 1.00 21.92 300 LEU A N 1
ATOM 2534 C CA . LEU A 1 320 ? 21.606 -7.511 -9.827 1.00 20.01 300 LEU A CA 1
ATOM 2535 C C . LEU A 1 320 ? 21.550 -8.482 -10.998 1.00 24.71 300 LEU A C 1
ATOM 2536 O O . LEU A 1 320 ? 20.568 -8.507 -11.750 1.00 24.63 300 LEU A O 1
ATOM 2541 N N . GLN A 1 321 ? 22.615 -9.283 -11.138 1.00 24.34 301 GLN A N 1
ATOM 2542 C CA . GLN A 1 321 ? 22.815 -10.166 -12.286 1.00 23.82 301 GLN A CA 1
ATOM 2543 C C . GLN A 1 321 ? 23.052 -11.588 -11.795 1.00 26.56 301 GLN A C 1
ATOM 2544 O O . GLN A 1 321 ? 23.864 -11.815 -10.891 1.00 28.90 301 GLN A O 1
ATOM 2550 N N . ASN A 1 322 ? 22.327 -12.538 -12.379 1.00 28.53 302 ASN A N 1
ATOM 2551 C CA . ASN A 1 322 ? 22.493 -13.957 -12.067 1.00 28.52 302 ASN A CA 1
ATOM 2552 C C . ASN A 1 322 ? 23.906 -14.410 -12.437 1.00 30.21 302 ASN A C 1
ATOM 2553 O O . ASN A 1 322 ? 24.272 -14.389 -13.617 1.00 28.45 302 ASN A O 1
ATOM 2558 N N A GLU A 1 323 ? 24.710 -14.817 -11.447 0.70 29.66 303 GLU A N 1
ATOM 2559 N N B GLU A 1 323 ? 24.712 -14.815 -11.450 0.30 30.00 303 GLU A N 1
ATOM 2560 C CA A GLU A 1 323 ? 26.094 -15.173 -11.747 0.70 31.63 303 GLU A CA 1
ATOM 2561 C CA B GLU A 1 323 ? 26.095 -15.172 -11.751 0.30 32.11 303 GLU A CA 1
ATOM 2562 C C A GLU A 1 323 ? 26.203 -16.474 -12.536 0.70 33.81 303 GLU A C 1
ATOM 2563 C C B GLU A 1 323 ? 26.202 -16.470 -12.543 0.30 33.21 303 GLU A C 1
ATOM 2564 O O A GLU A 1 323 ? 27.250 -16.732 -13.135 0.70 34.00 303 GLU A O 1
ATOM 2565 O O B GLU A 1 323 ? 27.245 -16.723 -13.154 0.30 34.15 303 GLU A O 1
ATOM 2573 N N . ASN A 1 324 ? 25.149 -17.288 -12.557 1.00 29.30 304 ASN A N 1
ATOM 2574 C CA . ASN A 1 324 ? 25.142 -18.531 -13.318 1.00 32.94 304 ASN A CA 1
ATOM 2575 C C . ASN A 1 324 ? 24.466 -18.401 -14.676 1.00 32.24 304 ASN A C 1
ATOM 2576 O O . ASN A 1 324 ? 24.483 -19.358 -15.455 1.00 32.16 304 ASN A O 1
ATOM 2581 N N . ARG A 1 325 ? 23.874 -17.247 -14.984 1.00 29.53 305 ARG A N 1
ATOM 2582 C CA . ARG A 1 325 ? 23.241 -17.012 -16.274 1.00 30.55 305 ARG A CA 1
ATOM 2583 C C . ARG A 1 325 ? 23.593 -15.594 -16.731 1.00 31.31 305 ARG A C 1
ATOM 2584 O O . ARG A 1 325 ? 22.735 -14.748 -16.958 1.00 35.71 305 ARG A O 1
ATOM 2592 N N . LYS A 1 326 ? 24.887 -15.313 -16.858 1.00 31.19 306 LYS A N 1
ATOM 2593 C CA . LYS A 1 326 ? 25.335 -13.958 -17.157 1.00 33.43 306 LYS A CA 1
ATOM 2594 C C . LYS A 1 326 ? 25.090 -13.631 -18.624 1.00 35.06 306 LYS A C 1
ATOM 2595 O O . LYS A 1 326 ? 25.574 -14.338 -19.516 1.00 34.42 306 LYS A O 1
ATOM 2601 N N . ILE A 1 327 ? 24.340 -12.557 -18.876 1.00 28.77 307 ILE A N 1
ATOM 2602 C CA . ILE A 1 327 ? 24.208 -11.991 -20.209 1.00 28.36 307 ILE A CA 1
ATOM 2603 C C . ILE A 1 327 ? 24.477 -10.496 -20.107 1.00 30.04 307 ILE A C 1
ATOM 2604 O O . ILE A 1 327 ? 24.403 -9.897 -19.030 1.00 28.85 307 ILE A O 1
ATOM 2609 N N . ASN A 1 328 ? 24.813 -9.903 -21.237 1.00 31.91 308 ASN A N 1
ATOM 2610 C CA . ASN A 1 328 ? 25.113 -8.482 -21.274 1.00 32.91 308 ASN A CA 1
ATOM 2611 C C . ASN A 1 328 ? 23.851 -7.687 -20.955 1.00 25.28 308 ASN A C 1
ATOM 2612 O O . ASN A 1 328 ? 22.832 -7.866 -21.640 1.00 30.40 308 ASN A O 1
ATOM 2617 N N . PRO A 1 329 ? 23.860 -6.819 -19.936 1.00 28.77 309 PRO A N 1
ATOM 2618 C CA . PRO A 1 329 ? 22.665 -5.991 -19.690 1.00 27.87 309 PRO A CA 1
ATOM 2619 C C . PRO A 1 329 ? 22.354 -5.046 -20.831 1.00 27.01 309 PRO A C 1
ATOM 2620 O O . PRO A 1 329 ? 21.179 -4.737 -21.075 1.00 26.58 309 PRO A O 1
ATOM 2624 N N . LYS A 1 330 ? 23.368 -4.591 -21.557 1.00 27.78 310 LYS A N 1
ATOM 2625 C CA . LYS A 1 330 ? 23.114 -3.686 -22.665 1.00 30.32 310 LYS A CA 1
ATOM 2626 C C . LYS A 1 330 ? 22.450 -4.442 -23.805 1.00 35.09 310 LYS A C 1
ATOM 2627 O O . LYS A 1 330 ? 22.947 -5.481 -24.250 1.00 40.72 310 LYS A O 1
ATOM 2633 N N . LEU A 1 331 ? 21.299 -3.948 -24.243 1.00 29.21 311 LEU A N 1
ATOM 2634 C CA . LEU A 1 331 ? 20.589 -4.569 -25.359 1.00 37.47 311 LEU A CA 1
ATOM 2635 C C . LEU A 1 331 ? 21.418 -4.478 -26.642 1.00 49.26 311 LEU A C 1
ATOM 2636 O O . LEU A 1 331 ? 22.135 -3.503 -26.876 1.00 45.77 311 LEU A O 1
#

Radius of gyration: 18.67 Å; Cα contacts (8 Å, |Δi|>4): 623; chains: 1; bounding box: 44×48×44 Å

Organism: Methanocaldococcus jannaschii (strain ATCC 43067 / DSM 2661 / JAL-1 / JCM 10045 / NBRC 100440) (NCBI:txid243232)

Nearest PDB structures (foldseek):
  6djt-assembly1_A  TM=1.003E+00  e=1.050E-66  Methanocaldococcus jannaschii
  2z2u-assembly1_A  TM=9.679E-01  e=2.523E-52  Methanocaldococcus jannaschii
  2yx0-assembly1_A  TM=9.397E-01  e=6.230E-32  Pyrococcus horikoshii
  7voc-assembly1_C  TM=7.116E-01  e=1.734E-07  Streptomyces griseochromogenes
  1tv7-assembly1_B  TM=6.290E-01  e=3.441E-06  Staphylococcus aureus

Sequence (297 aa):
HMIPEEIYKILRKQRRYQIDGHTAVKLCGWVRKKKMMLEDKNCYSKFYGIEETHRCCCIQCTPSVIWCQQNCIFCWRVSQIKEPKWEEEPEVVYEKILAMHKRRIIMGYAGVLDRVVGEEKKKFKEALEPKHHHVVAISLSSGEPTLYPYLDEELIKIFHKNGFTTFVVSNGILTDVIEKIEPTQLYISSLDAYDLDSYRRRICGGKKEYWESSILNTLDILKEKKRTCCIRRTTLIRGYNDDILKFVEELYERADVHFIELKSYMMHVRLKKEDMLLQHDEILKLAKMLDENSSYKLIDDSEDSRVALLQNEENRKINPKL

Foldseek 3Di:
DQDPPVVVVVVVVVVWDDDRQKIWHQDPVLVCCQQPVDDDVCVQAVFDNLQEIEMAQHAEAAQWDFLLPDPVHPRDHDPRDDLVVNLVVSLVNQLVVLCVCVVVCVSRDPVSSVNSNNHAEYENDHHHARVVRPCSQVNQVVCVVVRHAYEYEHCQQPLVSLVRHAGNEYEHEDAAQDDVLCCRGTVHDPSSVVSSLVNLQCLVVYDAYEYEYEAWAPRHLPLVSCAVSCVNSLGFKYKYFYDDDPNDDRVRTDQLVSLVVSQVVSCVPHQWHWDDADNVGSMTMTGRNVRYDRSHD

Solvent-accessible surface area: 13799 Å² total

InterPro domains:
  IPR007197 Radical SAM [PF04055] (61-237)
  IPR007197 Radical SAM [PS51918] (45-283)
  IPR007197 Radical SAM [SFLDS00029] (2-306)
  IPR013785 Aldolase-type TIM barrel [G3DSA:3.20.20.70] (1-311)
  IPR013917 tRNA wybutosine-synthesis [PF08608] (241-302)
  IPR023993 S-adenosyl-L-methionine-dependent tRNA 4-demethylwyosine synthase, archaea [MF_01921] (6-302)
  IPR023993 S-adenosyl-L-methionine-dependent tRNA 4-demethylwyosine synthase, archaea [TIGR03972] (7-301)
  IPR034556 S-adenosyl-L-methionine-dependent tRNA 4-demethylwyosine synthase [PTHR13930] (1-308)
  IPR034556 S-adenosyl-L-methionine-dependent tRNA 4-demethylwyosine synthase [SFLDF00284] (2-306)
  IPR058240 Radical SAM superfamily [SSF102114] (127-265)

Secondary structure (DSSP, 8-state):
--S-HHHHHHHHHTT-EEETTEEE---HHHHHHHHH-PPP--TTT---GGGEEEEESSTT--S---TTS-----PPPP-PPPHHHHHHHHHHHHHHHHHTTGGGHHHH-HHHHHHHTS--EEEE-SSS-GGGSTTHHHHHHHHHHTT-EEEEEE-S--HHHHHH---SEEEEE---SSHHHHHHHH---HHHHHHHHHHHHHGGGSSSEEEEEEE-TTTT--GGGGHHHHHHHT-SEEEEEE-------GGGSPPHHHHHHHHHHHHHTSSEEEEEEEGGGTEEEEEETTS---S--

B-factor: mean 33.51, std 14.39, range [16.33, 116.71]

CATH classification: 3.20.20.70